Protein AF-A0A3B5QSJ1-F1 (afdb_monomer_lite)

pLDDT: mean 89.24, std 17.1, range [38.94, 98.81]

Foldseek 3Di:
DDDDPPPPDDPDDDWFWKDWPAAFEADEEEAFAKDKGKTFIDTDPPKDKWKDWPNHTDDCDDPQWHWDDDPRMIMIMGHGDDPVRFGKMKIWIGDPVGIDIDIYTYHYWYWKDWPFFWEADEEEFFAKDKTKTFMDIDPPKDKWKDFPRHTDDDDPQWHWDDDHRMTMIMGHGDDQVSWGKMKMKIGDPNGIDMHIYTYHYDYDPDPPPDDDDDDDDDDDDDDDDDD

Radius of gyration: 38.44 Å; chains: 1; bounding box: 131×47×136 Å

InterPro domains:
  IPR003598 Immunoglobulin subtype 2 [SM00408] (30-98)
  IPR003598 Immunoglobulin subtype 2 [SM00408] (124-191)
  IPR003599 Immunoglobulin domain subtype [SM00409] (24-109)
  IPR003599 Immunoglobulin domain subtype [SM00409] (118-202)
  IPR007110 Immunoglobulin-like domain [PS50835] (17-107)
  IPR007110 Immunoglobulin-like domain [PS50835] (112-200)
  IPR013098 Immunoglobulin I-set [PF07679] (18-106)
  IPR013098 Immunoglobulin I-set [PF07679] (112-201)
  IPR013783 Immunoglobulin-like fold [G3DSA:2.60.40.10] (3-108)
  IPR013783 Immunoglobulin-like fold [G3DSA:2.60.40.10] (109-215)
  IPR036179 Immunoglobulin-like domain superfamily [SSF48726] (17-115)
  IPR036179 Immunoglobulin-like domain superfamily [SSF48726] (112-204)

Structure (mmCIF, N/CA/C/O backbone):
data_AF-A0A3B5QSJ1-F1
#
_entry.id   AF-A0A3B5QSJ1-F1
#
loop_
_atom_site.group_PDB
_atom_site.id
_atom_site.type_symbol
_atom_site.label_atom_id
_atom_site.label_alt_id
_atom_site.label_comp_id
_atom_site.label_asym_id
_atom_site.label_entity_id
_atom_site.label_seq_id
_atom_site.pdbx_PDB_ins_code
_atom_site.Cartn_x
_atom_site.Cartn_y
_atom_site.Cartn_z
_atom_site.occupancy
_atom_site.B_iso_or_equiv
_atom_site.auth_seq_id
_atom_site.auth_comp_id
_atom_site.auth_asym_id
_atom_site.auth_atom_id
_atom_site.pdbx_PDB_model_num
ATOM 1 N N . ASN A 1 1 ? 61.634 4.561 -57.177 1.00 41.91 1 ASN A N 1
ATOM 2 C CA . ASN A 1 1 ? 61.120 5.082 -55.888 1.00 41.91 1 ASN A CA 1
ATOM 3 C C . ASN A 1 1 ? 59.594 5.109 -55.857 1.00 41.91 1 ASN A C 1
ATOM 5 O O . ASN A 1 1 ? 59.001 6.170 -55.991 1.00 41.91 1 ASN A O 1
ATOM 9 N N . MET A 1 2 ? 58.944 3.954 -55.673 1.00 42.72 2 MET A N 1
ATOM 10 C CA . MET A 1 2 ? 57.502 3.882 -55.394 1.00 42.72 2 MET A CA 1
ATOM 11 C C . MET A 1 2 ? 57.295 3.725 -53.886 1.00 42.72 2 MET A C 1
ATOM 13 O O . MET A 1 2 ? 57.570 2.667 -53.328 1.00 42.72 2 MET A O 1
ATOM 17 N N . LYS A 1 3 ? 56.823 4.777 -53.209 1.00 46.66 3 LYS A N 1
ATOM 18 C CA . LYS A 1 3 ? 56.328 4.674 -51.829 1.00 46.66 3 LYS A CA 1
ATOM 19 C C . LYS A 1 3 ? 54.835 4.351 -51.881 1.00 46.66 3 LYS A C 1
ATOM 21 O O . LYS A 1 3 ? 54.012 5.240 -52.087 1.00 46.66 3 LYS A O 1
ATOM 26 N N . HIS A 1 4 ? 54.490 3.076 -51.707 1.00 48.53 4 HIS A N 1
ATOM 27 C CA . HIS A 1 4 ? 53.110 2.647 -51.498 1.00 48.53 4 HIS A CA 1
ATOM 28 C C . HIS A 1 4 ? 52.578 3.241 -50.186 1.00 48.53 4 HIS A C 1
ATOM 30 O O . HIS A 1 4 ? 53.113 2.992 -49.106 1.00 48.53 4 HIS A O 1
ATOM 36 N N . ARG A 1 5 ? 51.510 4.040 -50.280 1.00 51.75 5 ARG A N 1
ATOM 37 C CA . ARG A 1 5 ? 50.738 4.504 -49.123 1.00 51.75 5 ARG A CA 1
ATOM 38 C C . ARG A 1 5 ? 50.014 3.307 -48.507 1.00 51.75 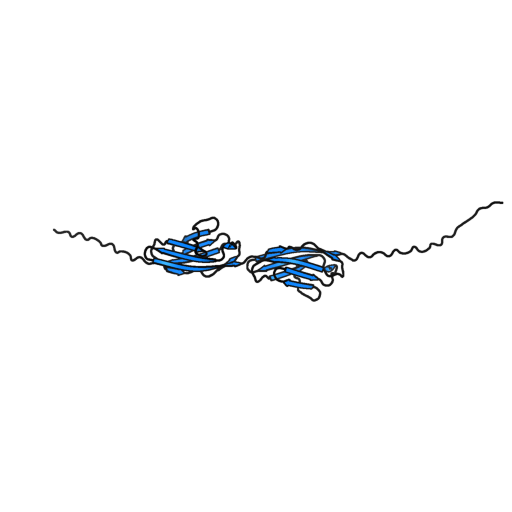5 ARG A C 1
ATOM 40 O O . ARG A 1 5 ? 49.045 2.809 -49.075 1.00 51.75 5 ARG A O 1
ATOM 47 N N . TYR A 1 6 ? 50.459 2.877 -47.331 1.00 42.06 6 TYR A N 1
ATOM 48 C CA . TYR A 1 6 ? 49.728 1.930 -46.492 1.00 42.06 6 TYR A CA 1
ATOM 49 C C . TYR A 1 6 ? 48.483 2.636 -45.937 1.00 42.06 6 TYR A C 1
ATOM 51 O O . TYR A 1 6 ? 48.545 3.403 -44.977 1.00 42.06 6 TYR A O 1
ATOM 59 N N . ARG A 1 7 ? 47.331 2.435 -46.581 1.00 56.66 7 ARG A N 1
ATOM 60 C CA . ARG A 1 7 ? 46.040 2.875 -46.044 1.00 56.66 7 ARG A CA 1
ATOM 61 C C . ARG A 1 7 ? 45.672 1.900 -44.926 1.00 56.66 7 ARG A C 1
ATOM 63 O O . ARG A 1 7 ? 45.202 0.800 -45.199 1.00 56.66 7 ARG A O 1
ATOM 70 N N . SER A 1 8 ? 45.927 2.289 -43.677 1.00 56.62 8 SER A N 1
ATOM 71 C CA . SER A 1 8 ? 45.457 1.551 -42.501 1.00 56.62 8 SER A CA 1
ATOM 72 C C . SER A 1 8 ? 43.935 1.404 -42.587 1.00 56.62 8 SER A C 1
ATOM 74 O O . SER A 1 8 ? 43.196 2.389 -42.504 1.00 56.62 8 SER A O 1
ATOM 76 N N . LYS A 1 9 ? 43.453 0.179 -42.823 1.00 57.06 9 LYS A N 1
ATOM 77 C CA . LYS A 1 9 ? 42.043 -0.163 -42.639 1.00 57.06 9 LYS A CA 1
ATOM 78 C C . LYS A 1 9 ? 41.792 -0.102 -41.132 1.00 57.06 9 LYS A C 1
ATOM 80 O O . LYS A 1 9 ? 42.222 -0.996 -40.411 1.00 57.06 9 LYS A O 1
ATOM 85 N N . LYS A 1 10 ? 41.127 0.955 -40.650 1.00 58.94 10 LYS A N 1
ATOM 86 C CA . LYS A 1 10 ? 40.562 0.973 -39.291 1.00 58.94 10 LYS A CA 1
ATOM 87 C C . LYS A 1 10 ? 39.726 -0.299 -39.128 1.00 58.94 10 LYS A C 1
ATOM 89 O O . LYS A 1 10 ? 38.760 -0.481 -39.867 1.00 58.94 10 LYS A O 1
ATOM 94 N N . ALA A 1 11 ? 40.111 -1.174 -38.203 1.00 58.16 11 ALA A N 1
ATOM 95 C CA . ALA A 1 11 ? 39.289 -2.310 -37.817 1.00 58.16 11 ALA A CA 1
ATOM 96 C C . ALA A 1 11 ? 37.944 -1.764 -37.311 1.00 58.16 11 ALA A C 1
ATOM 98 O O . ALA A 1 11 ? 37.909 -1.004 -36.343 1.00 58.16 11 ALA A O 1
ATOM 99 N N . SER A 1 12 ? 36.846 -2.082 -38.001 1.00 65.12 12 SER A N 1
ATOM 100 C CA . SER A 1 12 ? 35.506 -1.786 -37.497 1.00 65.12 12 SER A CA 1
ATOM 101 C C . SER A 1 12 ? 35.283 -2.679 -36.285 1.00 65.12 12 SER A C 1
ATOM 103 O O . SER A 1 12 ? 35.151 -3.891 -36.441 1.00 65.12 12 SER A O 1
ATOM 105 N N . SER A 1 13 ? 35.268 -2.110 -35.081 1.00 78.75 13 SER A N 1
ATOM 106 C CA . SER A 1 13 ? 34.837 -2.837 -33.891 1.00 78.75 13 SER A CA 1
ATOM 107 C C . SER A 1 13 ? 33.402 -3.326 -34.105 1.00 78.75 13 SER A C 1
ATOM 109 O O . SER A 1 13 ? 32.505 -2.546 -34.432 1.00 78.75 13 SER A O 1
ATOM 111 N N . GLN A 1 14 ? 33.194 -4.638 -33.991 1.00 88.69 14 GLN A N 1
ATOM 112 C CA . GLN A 1 14 ? 31.878 -5.249 -34.149 1.00 88.69 14 GLN A CA 1
ATOM 113 C C . GLN A 1 14 ? 30.947 -4.715 -33.056 1.00 88.69 14 GLN A C 1
ATOM 115 O O . GLN A 1 14 ? 31.252 -4.820 -31.867 1.00 88.69 14 GLN A O 1
ATOM 120 N N . LYS A 1 15 ? 29.825 -4.111 -33.458 1.00 94.25 15 LYS A N 1
ATOM 121 C CA . LYS A 1 15 ? 28.812 -3.632 -32.516 1.00 94.25 15 LYS A CA 1
ATOM 122 C C . LYS A 1 15 ? 27.904 -4.789 -32.090 1.00 94.25 15 LYS A C 1
ATOM 124 O O . LYS A 1 15 ? 27.543 -5.624 -32.914 1.00 94.25 15 LYS A O 1
ATOM 129 N N . LEU A 1 16 ? 27.521 -4.811 -30.818 1.00 96.62 16 LEU A N 1
ATOM 130 C CA . LEU A 1 16 ? 26.681 -5.835 -30.197 1.00 96.62 16 LEU A CA 1
ATOM 131 C C . LEU A 1 16 ? 25.286 -5.277 -29.883 1.00 96.62 16 LEU A C 1
ATOM 133 O O . LEU A 1 16 ? 25.202 -4.126 -29.436 1.00 96.62 16 LEU A O 1
ATOM 137 N N . PRO A 1 17 ? 24.207 -6.060 -30.069 1.00 97.81 17 PRO A N 1
ATOM 138 C CA . PRO A 1 17 ? 22.861 -5.653 -29.679 1.00 97.81 17 PRO A CA 1
ATOM 139 C C . PRO A 1 17 ? 22.723 -5.574 -28.146 1.00 97.81 17 PRO A C 1
ATOM 141 O O . PRO A 1 17 ? 23.564 -6.119 -27.423 1.00 97.81 17 PRO A O 1
ATOM 144 N N . PRO A 1 18 ? 21.678 -4.908 -27.629 1.00 98.25 18 PRO A N 1
ATOM 145 C CA . PRO A 1 18 ? 21.409 -4.857 -26.198 1.00 98.25 18 PRO A CA 1
ATOM 146 C C . PRO A 1 18 ? 21.032 -6.236 -25.642 1.00 98.25 18 PRO A C 1
ATOM 148 O O . PRO A 1 18 ? 20.264 -6.967 -26.263 1.00 98.25 18 PRO A O 1
ATOM 151 N N . VAL A 1 19 ? 21.525 -6.572 -24.450 1.00 98.31 19 VAL A N 1
ATOM 152 C CA . VAL A 1 19 ? 21.196 -7.810 -23.727 1.00 98.31 19 VAL A CA 1
ATOM 153 C C . VAL A 1 19 ? 21.031 -7.508 -22.242 1.00 98.31 19 VAL A C 1
ATOM 155 O O . VAL A 1 19 ? 21.892 -6.882 -21.627 1.00 98.31 19 VAL A O 1
ATOM 158 N N . PHE A 1 20 ? 19.944 -7.994 -21.644 1.00 98.06 20 PHE A N 1
ATOM 159 C CA . PHE A 1 20 ? 19.720 -7.891 -20.203 1.00 98.06 20 PHE A CA 1
ATOM 160 C C . PHE A 1 20 ? 20.554 -8.938 -19.462 1.00 98.06 20 PHE A C 1
ATOM 162 O O . PHE A 1 20 ? 20.249 -10.127 -19.518 1.00 98.06 20 PHE A O 1
ATOM 169 N N . GLN A 1 21 ? 21.591 -8.488 -18.759 1.00 98.00 21 GLN A N 1
ATOM 170 C CA . GLN A 1 21 ? 22.382 -9.320 -17.846 1.00 98.00 21 GLN A CA 1
ATOM 171 C C . GLN A 1 21 ? 21.619 -9.595 -16.549 1.00 98.00 21 GLN A C 1
ATOM 173 O O . GLN A 1 21 ? 21.711 -10.680 -15.983 1.00 98.00 21 GLN A O 1
ATOM 178 N N . THR A 1 22 ? 20.839 -8.615 -16.092 1.00 97.94 22 THR A N 1
ATOM 179 C CA . THR A 1 22 ? 19.958 -8.749 -14.929 1.00 97.94 22 THR A CA 1
ATOM 180 C C . THR A 1 22 ? 18.626 -8.097 -15.250 1.00 97.94 22 THR A C 1
ATOM 182 O O . THR A 1 22 ? 18.588 -6.954 -15.715 1.00 97.94 22 THR A O 1
ATOM 185 N N . LYS A 1 23 ? 17.544 -8.837 -15.013 1.00 97.81 23 LYS A N 1
ATOM 186 C CA . LYS A 1 23 ? 16.162 -8.382 -15.177 1.00 97.81 23 LYS A CA 1
ATOM 187 C C . LYS A 1 23 ? 15.579 -8.062 -13.793 1.00 97.81 23 LYS A C 1
ATOM 189 O O . LYS A 1 23 ? 16.010 -8.687 -12.827 1.00 97.81 23 LYS A O 1
ATOM 194 N N . PRO A 1 24 ? 14.646 -7.106 -13.682 1.00 96.88 24 PRO A N 1
ATOM 195 C CA . PRO A 1 24 ? 13.951 -6.859 -12.429 1.00 96.88 24 PRO A CA 1
ATOM 196 C C . PRO A 1 24 ? 12.985 -8.008 -12.123 1.00 96.88 24 PRO A C 1
ATOM 198 O O . PRO A 1 24 ? 12.295 -8.485 -13.023 1.00 96.88 24 PRO A O 1
ATOM 201 N N . ASP A 1 25 ? 12.904 -8.406 -10.857 1.00 97.19 25 ASP A N 1
ATOM 202 C CA . ASP A 1 25 ? 11.851 -9.297 -10.367 1.00 97.19 25 ASP A CA 1
ATOM 203 C C . ASP A 1 25 ? 10.550 -8.524 -10.116 1.00 97.19 25 ASP A C 1
ATOM 205 O O . ASP A 1 25 ? 10.561 -7.299 -9.954 1.00 97.19 25 ASP A O 1
ATOM 209 N N . ASN A 1 26 ? 9.425 -9.240 -10.032 1.00 97.50 26 ASN A N 1
ATOM 210 C CA . ASN A 1 26 ? 8.160 -8.658 -9.584 1.00 97.50 26 ASN A CA 1
ATOM 211 C C . ASN A 1 26 ? 8.313 -8.095 -8.166 1.00 97.50 26 ASN A C 1
ATOM 213 O O . ASN A 1 26 ? 8.903 -8.729 -7.290 1.00 97.50 26 ASN A O 1
ATOM 217 N N . GLN A 1 27 ? 7.757 -6.910 -7.921 1.00 95.81 27 GLN A N 1
ATOM 218 C CA . GLN A 1 27 ? 7.901 -6.218 -6.641 1.00 95.81 27 GLN A CA 1
ATOM 219 C C . GLN A 1 27 ? 6.544 -5.930 -6.021 1.00 95.81 27 GLN A C 1
ATOM 221 O O . GLN A 1 27 ? 5.581 -5.595 -6.705 1.00 95.81 27 GLN A O 1
ATOM 226 N N . THR A 1 28 ? 6.485 -5.993 -4.695 1.00 95.00 28 THR A N 1
ATOM 227 C CA . THR A 1 28 ? 5.363 -5.467 -3.918 1.00 95.00 28 THR A CA 1
ATOM 228 C C . THR A 1 28 ? 5.889 -4.371 -3.006 1.00 95.00 28 THR A C 1
ATOM 230 O O . THR A 1 28 ? 6.721 -4.636 -2.142 1.00 95.00 28 THR A O 1
ATOM 233 N N . VAL A 1 29 ? 5.420 -3.139 -3.201 1.00 94.25 29 VAL A N 1
ATOM 234 C CA . VAL A 1 29 ? 5.900 -1.962 -2.459 1.00 94.25 29 VAL A CA 1
ATOM 235 C C . VAL A 1 29 ? 4.734 -1.279 -1.740 1.00 94.25 29 VAL A C 1
ATOM 237 O O . VAL A 1 29 ? 3.576 -1.372 -2.149 1.00 94.25 29 VAL A O 1
ATOM 240 N N . TYR A 1 30 ? 5.009 -0.622 -0.616 1.00 92.94 30 TYR A N 1
ATOM 241 C CA . TYR A 1 30 ? 3.975 0.049 0.170 1.00 92.94 30 TYR A CA 1
ATOM 242 C C . TYR A 1 30 ? 3.612 1.396 -0.455 1.00 92.94 30 TYR A C 1
ATOM 244 O O . TYR A 1 30 ? 4.492 2.157 -0.861 1.00 92.94 30 TYR A O 1
ATOM 252 N N . VAL A 1 31 ? 2.317 1.714 -0.506 1.00 93.25 31 VAL A N 1
ATOM 253 C CA . VAL A 1 31 ? 1.854 3.036 -0.954 1.00 93.25 31 VAL A CA 1
ATOM 254 C C . VAL A 1 31 ? 2.499 4.126 -0.092 1.00 93.25 31 VAL A C 1
ATOM 256 O O . VAL A 1 31 ? 2.617 3.988 1.125 1.00 93.25 31 VAL A O 1
ATOM 259 N N . GLY A 1 32 ? 2.947 5.203 -0.733 1.00 91.12 32 GLY A N 1
ATOM 260 C CA . GLY A 1 32 ? 3.672 6.302 -0.099 1.00 91.12 32 GLY A CA 1
ATOM 261 C C . GLY A 1 32 ? 5.178 6.067 0.065 1.00 91.12 32 GLY A C 1
ATOM 262 O O . GLY A 1 32 ? 5.882 6.974 0.502 1.00 91.12 32 GLY A O 1
ATOM 263 N N . LYS A 1 33 ? 5.700 4.879 -0.270 1.00 93.44 33 LYS A N 1
ATOM 264 C CA . LYS A 1 33 ? 7.146 4.604 -0.286 1.00 93.44 33 LYS A CA 1
ATOM 265 C C . LYS A 1 33 ? 7.720 4.749 -1.688 1.00 93.44 33 LYS A C 1
ATOM 267 O O . LYS A 1 33 ? 7.009 4.646 -2.680 1.00 93.44 33 LYS A O 1
ATOM 272 N N . ARG A 1 34 ? 9.032 4.943 -1.755 1.00 95.88 34 ARG A N 1
ATOM 273 C CA . ARG A 1 34 ? 9.784 4.900 -3.006 1.00 95.88 34 ARG A CA 1
ATOM 274 C C . ARG A 1 34 ? 9.864 3.468 -3.547 1.00 95.88 34 ARG A C 1
ATOM 276 O O . ARG A 1 34 ? 10.134 2.551 -2.773 1.00 95.88 34 ARG A O 1
ATOM 283 N N . ALA A 1 35 ? 9.721 3.303 -4.861 1.00 96.81 35 ALA A N 1
ATOM 284 C CA . ALA A 1 35 ? 9.985 2.050 -5.574 1.00 96.81 35 ALA A CA 1
ATOM 285 C C . ALA A 1 35 ? 11.127 2.230 -6.587 1.00 96.81 35 ALA A C 1
ATOM 287 O O . ALA A 1 35 ? 11.225 3.276 -7.229 1.00 96.81 35 ALA A O 1
ATOM 288 N N . LEU A 1 36 ? 11.983 1.212 -6.726 1.00 97.44 36 LEU A N 1
ATOM 289 C CA . LEU A 1 36 ? 13.121 1.203 -7.649 1.00 97.44 36 LEU A CA 1
ATOM 290 C C . LEU A 1 36 ? 13.064 -0.052 -8.524 1.00 97.44 36 LEU A C 1
ATOM 292 O O . LEU A 1 36 ? 13.214 -1.168 -8.026 1.00 97.44 36 LEU A O 1
ATOM 296 N N . ILE A 1 37 ? 12.900 0.137 -9.830 1.00 98.00 37 ILE A N 1
ATOM 297 C CA . ILE A 1 37 ? 12.910 -0.946 -10.815 1.00 98.00 37 ILE A CA 1
ATOM 298 C C . ILE A 1 37 ? 14.238 -0.880 -11.562 1.00 98.00 37 ILE A C 1
ATOM 300 O O . ILE A 1 37 ? 14.535 0.121 -12.212 1.00 98.00 37 ILE A O 1
ATOM 304 N N . GLN A 1 38 ? 15.057 -1.926 -11.440 1.00 97.88 38 GLN A N 1
ATOM 305 C CA . GLN A 1 38 ? 16.451 -1.910 -11.885 1.00 97.88 38 GLN A CA 1
ATOM 306 C C . GLN A 1 38 ? 16.763 -3.066 -12.825 1.00 97.88 38 GLN A C 1
ATOM 308 O O . GLN A 1 38 ? 16.323 -4.193 -12.619 1.00 97.88 38 GLN A O 1
ATOM 313 N N . CYS A 1 39 ? 17.572 -2.787 -13.839 1.00 97.88 39 CYS A N 1
ATOM 314 C CA . CYS A 1 39 ? 18.121 -3.797 -14.729 1.00 97.88 39 CYS A CA 1
ATOM 315 C C . CYS A 1 39 ? 19.566 -3.461 -15.099 1.00 97.88 39 CYS A C 1
ATOM 317 O O . CYS A 1 39 ? 20.010 -2.315 -14.981 1.00 97.88 39 CYS A O 1
ATOM 319 N N . VAL A 1 40 ? 20.302 -4.473 -15.550 1.00 98.25 40 VAL A N 1
ATOM 320 C CA . VAL A 1 40 ? 21.672 -4.316 -16.044 1.00 98.25 40 VAL A CA 1
ATOM 321 C C . VAL A 1 40 ? 21.700 -4.720 -17.509 1.00 98.25 40 VAL A C 1
ATOM 323 O O . VAL A 1 40 ? 21.308 -5.839 -17.847 1.00 98.25 40 VAL A O 1
ATOM 326 N N . ILE A 1 41 ? 22.146 -3.809 -18.374 1.00 98.25 41 ILE A N 1
ATOM 327 C CA . ILE A 1 41 ? 22.090 -3.971 -19.830 1.00 98.25 41 ILE A CA 1
ATOM 328 C C . ILE A 1 41 ? 23.504 -3.920 -20.409 1.00 98.25 41 ILE A C 1
ATOM 330 O O . ILE A 1 41 ? 24.205 -2.921 -20.292 1.00 98.25 41 ILE A O 1
ATOM 334 N N . ALA A 1 42 ? 23.920 -4.991 -21.077 1.00 97.81 42 ALA A N 1
ATOM 335 C CA . ALA A 1 42 ? 25.119 -5.009 -21.908 1.00 97.81 42 ALA A CA 1
ATOM 336 C C . ALA A 1 42 ? 24.778 -4.673 -23.365 1.00 97.81 42 ALA A C 1
ATOM 338 O O . ALA A 1 42 ? 23.638 -4.824 -23.792 1.00 97.81 42 ALA A O 1
ATOM 339 N N . GLY A 1 43 ? 25.768 -4.236 -24.140 1.00 95.81 43 GLY A N 1
ATOM 340 C CA . GLY A 1 43 ? 25.618 -3.927 -25.562 1.00 95.81 43 GLY A CA 1
ATOM 341 C C . GLY A 1 43 ? 26.537 -2.789 -25.990 1.00 95.81 43 GLY A C 1
ATOM 342 O O . GLY A 1 43 ? 27.160 -2.124 -25.160 1.00 95.81 43 GLY A O 1
ATOM 343 N N . SER A 1 44 ? 26.647 -2.557 -27.296 1.00 96.38 44 SER A N 1
ATOM 344 C CA . SER A 1 44 ? 27.423 -1.421 -27.796 1.00 96.38 44 SER A CA 1
ATOM 345 C C . SER A 1 44 ? 26.671 -0.105 -27.614 1.00 96.38 44 SER A C 1
ATOM 347 O O . SER A 1 44 ? 25.490 -0.004 -27.945 1.00 96.38 44 SER A O 1
ATOM 349 N N . ALA A 1 45 ? 27.384 0.915 -27.136 1.00 93.69 45 ALA A N 1
ATOM 350 C CA . ALA A 1 45 ? 26.878 2.278 -27.023 1.00 93.69 45 ALA A CA 1
ATOM 351 C C . ALA A 1 45 ? 26.702 2.958 -28.406 1.00 93.69 45 ALA A C 1
ATOM 353 O O . ALA A 1 45 ? 27.399 2.597 -29.364 1.00 93.69 45 ALA A O 1
ATOM 354 N N . PRO A 1 46 ? 25.833 3.983 -28.515 1.00 94.50 46 PRO A N 1
ATOM 355 C CA . PRO A 1 46 ? 24.897 4.447 -27.489 1.00 94.50 46 PRO A CA 1
ATOM 356 C C . PRO A 1 46 ? 23.699 3.496 -27.343 1.00 94.50 46 PRO A C 1
ATOM 358 O O . PRO A 1 46 ? 23.124 3.060 -28.339 1.00 94.50 46 PRO A O 1
ATOM 361 N N . LEU A 1 47 ? 23.326 3.193 -26.096 1.00 95.94 47 LEU A N 1
ATOM 362 C CA . LEU A 1 47 ? 22.102 2.461 -25.771 1.00 95.94 47 LEU A CA 1
ATOM 363 C C . LEU A 1 47 ? 20.981 3.468 -25.507 1.00 95.94 47 LEU A C 1
ATOM 365 O O . LEU A 1 47 ? 21.106 4.323 -24.631 1.00 95.94 47 LEU A O 1
ATOM 369 N N . ASN A 1 48 ? 19.882 3.355 -26.247 1.00 96.75 48 ASN A N 1
ATOM 370 C CA . ASN A 1 48 ? 18.644 4.054 -25.942 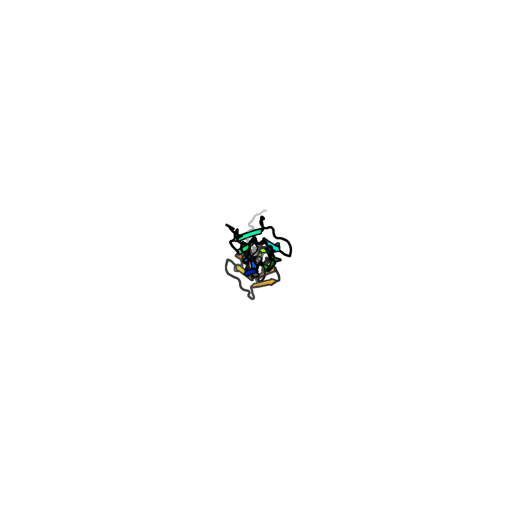1.00 96.75 48 ASN A CA 1
ATOM 371 C C . ASN A 1 48 ? 17.784 3.149 -25.056 1.00 96.75 48 ASN A C 1
ATOM 373 O O . ASN A 1 48 ? 17.370 2.076 -25.496 1.00 96.75 48 ASN A O 1
ATOM 377 N N . VAL A 1 49 ? 17.555 3.568 -23.811 1.00 97.88 49 VAL A N 1
ATOM 378 C CA . VAL A 1 49 ? 16.756 2.821 -22.835 1.00 97.88 49 VAL A CA 1
ATOM 379 C C . VAL A 1 49 ? 15.529 3.633 -22.466 1.00 97.88 49 VAL A C 1
ATOM 381 O O . VAL A 1 49 ? 15.645 4.770 -22.012 1.00 97.88 49 VAL A O 1
ATOM 384 N N . VAL A 1 50 ? 14.360 3.029 -22.645 1.00 98.12 50 VAL A N 1
ATOM 385 C CA . VAL A 1 50 ? 13.068 3.607 -22.285 1.00 98.12 50 VAL A CA 1
ATOM 386 C C . VAL A 1 50 ? 12.306 2.660 -21.374 1.00 98.12 50 VAL A C 1
ATOM 388 O O . VAL A 1 50 ? 12.465 1.440 -21.445 1.00 98.12 50 VAL A O 1
ATOM 391 N N . TRP A 1 51 ? 11.462 3.234 -20.527 1.00 98.50 51 TRP A N 1
ATOM 392 C CA . TRP A 1 51 ? 10.556 2.486 -19.671 1.00 98.50 51 TRP A CA 1
ATOM 393 C C . TRP A 1 51 ? 9.128 2.686 -20.152 1.00 98.50 51 TRP A C 1
ATOM 395 O O . TRP A 1 51 ? 8.740 3.799 -20.508 1.00 98.50 51 TRP A O 1
ATOM 405 N N . LEU A 1 52 ? 8.353 1.611 -20.163 1.00 98.50 52 LEU A N 1
ATOM 406 C CA . LEU A 1 52 ? 6.929 1.642 -20.446 1.00 98.50 52 LEU A CA 1
ATOM 407 C C . LEU A 1 52 ? 6.168 1.108 -19.239 1.00 98.50 52 LEU A C 1
ATOM 409 O O . LEU A 1 52 ? 6.624 0.163 -18.602 1.00 98.50 52 LEU A O 1
ATOM 413 N N . LYS A 1 53 ? 5.009 1.691 -18.954 1.00 97.94 53 LYS A N 1
ATOM 414 C CA . LYS A 1 53 ? 4.041 1.193 -17.984 1.00 97.94 53 LYS A CA 1
ATOM 415 C C . LYS A 1 53 ? 2.735 0.940 -18.719 1.00 97.94 53 LYS A C 1
ATOM 417 O O . LYS A 1 53 ? 2.215 1.858 -19.347 1.00 97.94 53 LYS A O 1
ATOM 422 N N . ASP A 1 54 ? 2.240 -0.293 -18.675 1.00 96.56 54 ASP A N 1
ATOM 423 C CA . ASP A 1 54 ? 1.014 -0.704 -19.373 1.00 96.56 54 ASP A CA 1
ATOM 424 C C . ASP A 1 54 ? 1.025 -0.251 -20.853 1.00 96.56 54 ASP A C 1
ATOM 426 O O . ASP A 1 54 ? 0.073 0.325 -21.374 1.00 96.56 54 ASP A O 1
ATOM 430 N N . HIS A 1 55 ? 2.169 -0.468 -21.518 1.00 95.19 55 HIS A N 1
ATOM 431 C CA . HIS A 1 55 ? 2.486 -0.069 -22.902 1.00 95.19 55 HIS A CA 1
ATOM 432 C C . HIS A 1 55 ? 2.616 1.439 -23.181 1.00 95.19 55 HIS A C 1
ATOM 434 O O . HIS A 1 55 ? 2.935 1.819 -24.308 1.00 95.19 55 HIS A O 1
ATOM 440 N N . GLN A 1 56 ? 2.448 2.306 -22.184 1.00 97.31 56 GLN A N 1
ATOM 441 C CA . GLN A 1 56 ? 2.638 3.750 -22.328 1.00 97.31 56 GLN A CA 1
ATOM 442 C C . GLN A 1 56 ? 4.036 4.177 -21.892 1.00 97.31 56 GLN A C 1
ATOM 444 O O . GLN A 1 56 ? 4.571 3.678 -20.904 1.00 97.31 56 GLN A O 1
ATOM 449 N N . LEU A 1 57 ? 4.640 5.113 -22.624 1.00 97.81 57 LEU A N 1
ATOM 450 C CA . LEU A 1 57 ? 5.979 5.610 -22.317 1.00 97.81 57 LEU A CA 1
ATOM 451 C C . LEU A 1 57 ? 5.988 6.348 -20.971 1.00 97.81 57 LEU A C 1
ATOM 453 O O . LEU A 1 57 ? 5.229 7.295 -20.768 1.00 97.81 57 LEU A O 1
ATOM 457 N N . VAL A 1 58 ? 6.891 5.948 -20.081 1.00 97.69 58 VAL A N 1
ATOM 458 C CA . VAL A 1 58 ? 7.146 6.651 -18.823 1.00 97.69 58 VAL A CA 1
ATOM 459 C C . VAL A 1 58 ? 8.103 7.819 -19.092 1.00 97.69 58 VAL A C 1
ATOM 461 O O . VAL A 1 58 ? 9.177 7.599 -19.662 1.00 97.69 58 VAL A O 1
ATOM 464 N N . PRO A 1 59 ? 7.772 9.057 -18.678 1.00 96.12 59 PRO A N 1
ATOM 465 C CA . PRO A 1 59 ? 8.684 10.189 -18.797 1.00 96.12 59 PRO A CA 1
ATOM 466 C C . PRO A 1 59 ? 9.986 9.952 -18.024 1.00 96.12 59 PRO A C 1
ATOM 468 O O . PRO A 1 59 ? 9.965 9.587 -16.850 1.00 96.12 59 PRO A O 1
ATOM 471 N N . SER A 1 60 ? 11.130 10.218 -18.659 1.00 92.31 60 SER A N 1
ATOM 472 C CA . SER A 1 60 ? 12.452 10.028 -18.044 1.00 92.31 60 SER A CA 1
ATOM 473 C C . SER A 1 60 ? 12.701 10.912 -16.816 1.00 92.31 60 SER A C 1
ATOM 475 O O . SER A 1 60 ? 13.527 10.556 -15.972 1.00 92.31 60 SER A O 1
ATOM 477 N N . MET A 1 61 ? 12.009 12.050 -16.719 1.00 95.44 61 MET A N 1
ATOM 478 C CA . MET A 1 61 ? 12.062 12.982 -15.594 1.00 95.44 61 MET A CA 1
ATOM 479 C C . MET A 1 61 ? 10.707 13.674 -15.434 1.00 95.44 61 MET A C 1
ATOM 481 O O . MET A 1 61 ? 10.186 14.258 -16.382 1.00 95.44 61 MET A O 1
ATOM 485 N N . SER A 1 62 ? 10.142 13.616 -14.234 1.00 95.94 62 SER A N 1
ATOM 486 C CA . SER A 1 62 ? 8.904 14.297 -13.850 1.00 95.94 62 SER A CA 1
ATOM 487 C C . SER A 1 62 ? 8.855 14.480 -12.328 1.00 95.94 62 SER A C 1
ATOM 489 O O . SER A 1 62 ? 9.790 14.112 -11.608 1.00 95.94 62 SER A O 1
ATOM 491 N N . GLU A 1 63 ? 7.759 15.037 -11.811 1.00 95.25 63 GLU A N 1
ATOM 492 C CA . GLU A 1 63 ? 7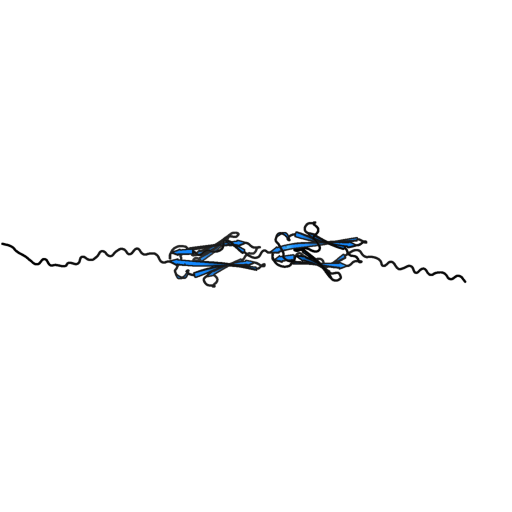.519 15.077 -10.366 1.00 95.25 63 GLU A CA 1
ATOM 493 C C . GLU A 1 63 ? 7.457 13.661 -9.770 1.00 95.25 63 GLU A C 1
ATOM 495 O O . GLU A 1 63 ? 8.036 13.429 -8.712 1.00 95.25 63 GLU A O 1
ATOM 500 N N . HIS A 1 64 ? 6.863 12.704 -10.492 1.00 96.81 64 HIS A N 1
ATOM 501 C CA . HIS A 1 64 ? 6.545 11.360 -9.997 1.00 96.81 64 HIS A CA 1
ATOM 502 C C . HIS A 1 64 ? 7.581 10.280 -10.358 1.00 96.81 64 HIS A C 1
ATOM 504 O O . HIS A 1 64 ? 7.960 9.466 -9.513 1.00 96.81 64 HIS A O 1
ATOM 510 N N . TYR A 1 65 ? 8.084 10.310 -11.595 1.00 97.81 65 TYR A N 1
ATOM 511 C CA . TYR A 1 65 ? 9.080 9.373 -12.128 1.00 97.81 65 TYR A CA 1
ATOM 512 C C . TYR A 1 65 ? 10.434 10.034 -12.368 1.00 97.81 65 TYR A C 1
ATOM 514 O O . TYR A 1 65 ? 10.508 11.180 -12.820 1.00 97.81 65 TYR A O 1
ATOM 522 N N . GLN A 1 66 ? 11.502 9.274 -12.150 1.00 97.81 66 GLN A N 1
ATOM 523 C CA . GLN A 1 66 ? 12.860 9.658 -12.509 1.00 97.81 66 GLN A CA 1
ATOM 524 C C . GLN A 1 66 ? 13.641 8.440 -12.998 1.00 97.81 66 GLN A C 1
ATOM 526 O O . GLN A 1 66 ? 13.594 7.373 -12.397 1.00 97.81 66 GLN A O 1
ATOM 531 N N . THR A 1 67 ? 14.375 8.591 -14.095 1.00 97.56 67 THR A N 1
ATOM 532 C CA . THR A 1 67 ? 15.247 7.535 -14.622 1.00 97.56 67 THR A CA 1
ATOM 533 C C . THR A 1 67 ? 16.708 7.912 -14.447 1.00 97.56 67 THR A C 1
ATOM 535 O O . THR A 1 67 ? 17.081 9.078 -14.568 1.00 97.56 67 THR A O 1
ATOM 538 N N . PHE A 1 68 ? 17.545 6.920 -14.159 1.00 95.31 68 PHE A N 1
ATOM 539 C CA . PHE A 1 68 ? 18.987 7.101 -14.045 1.00 95.31 68 PHE A CA 1
ATOM 540 C C . PHE A 1 68 ? 19.747 5.933 -14.657 1.00 95.31 68 PHE A C 1
ATOM 542 O O . PHE A 1 68 ? 19.285 4.789 -14.677 1.00 95.31 68 PHE A O 1
ATOM 549 N N . CYS A 1 69 ? 20.935 6.249 -15.163 1.00 94.94 69 CYS A N 1
ATOM 550 C CA . CYS A 1 69 ? 21.881 5.286 -15.692 1.00 94.94 69 CYS A CA 1
ATOM 551 C C . CYS A 1 69 ? 23.225 5.498 -15.002 1.00 94.94 69 CYS A C 1
ATOM 553 O O . CYS A 1 69 ? 23.818 6.571 -15.098 1.00 94.94 69 CYS A O 1
ATOM 555 N N . GLU A 1 70 ? 23.699 4.465 -14.316 1.00 95.00 70 GLU A N 1
ATOM 556 C CA . GLU A 1 70 ? 25.035 4.427 -13.737 1.00 95.00 70 GLU A CA 1
ATOM 557 C C . GLU A 1 70 ? 25.795 3.263 -14.379 1.00 95.00 70 GLU A C 1
ATOM 559 O O . GLU A 1 70 ? 25.502 2.094 -14.119 1.00 95.00 70 GLU A O 1
ATOM 564 N N . LYS A 1 71 ? 26.767 3.582 -15.244 1.00 91.94 71 LYS A N 1
ATOM 565 C CA . LYS A 1 71 ? 27.477 2.614 -16.101 1.00 91.94 71 LYS A CA 1
ATOM 566 C C . LYS A 1 71 ? 26.508 1.850 -17.015 1.00 91.94 71 LYS A C 1
ATOM 568 O O . LYS A 1 71 ? 26.104 2.380 -18.040 1.00 91.94 71 LYS A O 1
ATOM 573 N N . ASN A 1 72 ? 26.163 0.617 -16.657 1.00 94.38 72 ASN A N 1
ATOM 574 C CA . ASN A 1 72 ? 25.248 -0.266 -17.381 1.00 94.38 72 ASN A CA 1
ATOM 575 C C . ASN A 1 72 ? 23.995 -0.627 -16.562 1.00 94.38 72 ASN A C 1
ATOM 577 O O . ASN A 1 72 ? 23.177 -1.435 -17.003 1.00 94.38 72 ASN A O 1
ATOM 581 N N . LYS A 1 73 ? 23.853 -0.057 -15.360 1.00 97.56 73 LYS A N 1
ATOM 582 C CA . LYS A 1 73 ? 22.700 -0.240 -14.479 1.00 97.56 73 LYS A CA 1
ATOM 583 C C . LYS A 1 73 ? 21.691 0.868 -14.757 1.00 97.56 73 LYS A C 1
ATOM 585 O O . LYS A 1 73 ? 21.946 2.039 -14.468 1.00 97.56 73 LYS A O 1
ATOM 590 N N . HIS A 1 74 ? 20.539 0.485 -15.288 1.00 97.81 74 HIS A N 1
ATOM 591 C CA . HIS A 1 74 ? 19.437 1.384 -15.607 1.00 97.81 74 HIS A CA 1
ATOM 592 C C . HIS A 1 74 ? 18.337 1.230 -14.568 1.00 97.81 74 HIS A C 1
ATOM 594 O O . HIS A 1 74 ? 17.933 0.114 -14.242 1.00 97.81 74 HIS A O 1
ATOM 600 N N . THR A 1 75 ? 17.853 2.351 -14.045 1.00 98.25 75 THR A N 1
ATOM 601 C CA . THR A 1 75 ? 16.812 2.357 -13.018 1.00 98.25 75 THR A CA 1
ATOM 602 C C . THR A 1 75 ? 15.691 3.311 -13.380 1.00 98.25 75 THR A C 1
ATOM 604 O O . THR A 1 75 ? 15.945 4.425 -13.841 1.00 98.25 75 THR A O 1
ATOM 607 N N . LEU A 1 76 ? 14.467 2.870 -13.121 1.00 98.38 76 LEU A N 1
ATOM 608 C CA . LEU A 1 76 ? 13.293 3.713 -12.973 1.00 98.38 76 LEU A CA 1
ATOM 609 C C . LEU A 1 76 ? 12.969 3.845 -11.480 1.00 98.38 76 LEU A C 1
ATOM 611 O O . LEU A 1 76 ? 12.746 2.850 -10.792 1.00 98.38 76 LEU A O 1
ATOM 615 N N . GLU A 1 77 ? 12.940 5.075 -10.986 1.00 98.25 77 GLU A N 1
ATOM 616 C CA . GLU A 1 77 ? 12.480 5.435 -9.650 1.00 98.25 77 GLU A CA 1
ATOM 617 C C . GLU A 1 77 ? 11.073 6.017 -9.721 1.00 98.25 77 GLU A C 1
ATOM 619 O O . GLU A 1 77 ? 10.794 6.946 -10.483 1.00 98.25 77 GLU A O 1
ATOM 624 N N . ILE A 1 78 ? 10.200 5.468 -8.881 1.00 98.25 78 ILE A N 1
ATOM 625 C CA . ILE A 1 78 ? 8.898 6.035 -8.545 1.00 98.25 78 ILE A CA 1
ATOM 626 C C . ILE A 1 78 ? 9.070 6.672 -7.172 1.00 98.25 78 ILE A C 1
ATOM 628 O O . ILE A 1 78 ? 9.275 5.957 -6.185 1.00 98.25 78 ILE A O 1
ATOM 632 N N . LYS A 1 79 ? 9.041 8.006 -7.101 1.00 97.12 79 LYS A N 1
ATOM 633 C CA . LYS A 1 79 ? 9.438 8.732 -5.880 1.00 97.12 79 LYS A CA 1
ATOM 634 C C . LYS A 1 79 ? 8.514 8.419 -4.704 1.00 97.12 79 LYS A C 1
ATOM 636 O O . LYS A 1 79 ? 8.993 8.146 -3.604 1.00 97.12 79 LYS A O 1
ATOM 641 N N . THR A 1 80 ? 7.209 8.379 -4.970 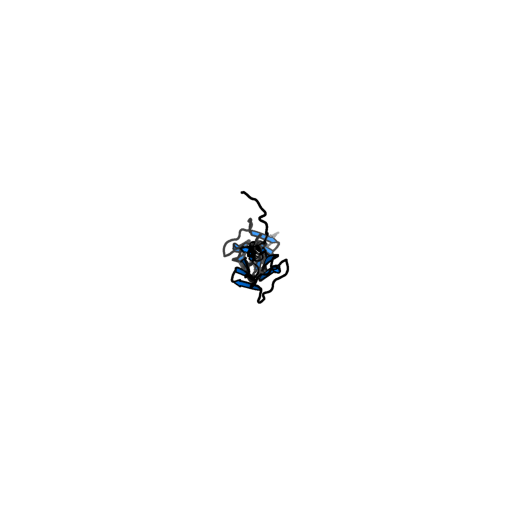1.00 95.94 80 THR A N 1
ATOM 642 C CA . THR A 1 80 ? 6.169 8.085 -3.981 1.00 95.94 80 THR A CA 1
ATOM 643 C C . THR A 1 80 ? 5.107 7.198 -4.617 1.00 95.94 80 THR A C 1
ATOM 645 O O . THR A 1 80 ? 4.277 7.687 -5.370 1.00 95.94 80 THR A O 1
ATOM 648 N N . LEU A 1 81 ? 5.110 5.900 -4.312 1.00 95.75 81 LEU A N 1
ATOM 649 C CA . LEU A 1 81 ? 4.195 4.930 -4.911 1.00 95.75 81 LEU A CA 1
ATOM 650 C C . LEU A 1 81 ? 2.730 5.280 -4.627 1.00 95.75 81 LEU A C 1
ATOM 652 O O . LEU A 1 81 ? 2.318 5.393 -3.471 1.00 95.75 81 LEU A O 1
ATOM 656 N N . GLN A 1 82 ? 1.928 5.367 -5.678 1.00 93.88 82 GLN A N 1
ATOM 657 C CA . GLN A 1 82 ? 0.497 5.621 -5.628 1.00 93.88 82 GLN A CA 1
ATOM 658 C C . GLN A 1 82 ? -0.311 4.393 -6.042 1.00 93.88 82 GLN A C 1
ATOM 660 O O . GLN A 1 82 ? 0.183 3.413 -6.598 1.00 93.88 82 GLN A O 1
ATOM 665 N N . ALA A 1 83 ? -1.621 4.461 -5.806 1.00 89.19 83 ALA A N 1
ATOM 666 C CA . ALA A 1 83 ? -2.544 3.414 -6.215 1.00 89.19 83 ALA A CA 1
ATOM 667 C C . ALA A 1 83 ? -2.503 3.133 -7.728 1.00 89.19 83 ALA A C 1
ATOM 669 O O . ALA A 1 83 ? -2.667 1.975 -8.120 1.00 89.19 83 ALA A O 1
ATOM 670 N N . ALA A 1 84 ? -2.304 4.175 -8.535 1.00 93.50 84 ALA A N 1
ATOM 671 C CA . ALA A 1 84 ? -2.266 4.089 -9.985 1.00 93.50 84 ALA A CA 1
ATOM 672 C C . ALA A 1 84 ? -0.974 3.455 -10.514 1.00 93.50 84 ALA A C 1
ATOM 674 O O . ALA A 1 84 ? -0.986 2.993 -11.642 1.00 93.50 84 ALA A O 1
ATOM 675 N N . ASP A 1 85 ? 0.109 3.385 -9.732 1.00 95.88 85 ASP A N 1
ATOM 676 C CA . ASP A 1 85 ? 1.408 2.861 -10.187 1.00 95.88 85 ASP A CA 1
ATOM 677 C C . ASP A 1 85 ? 1.468 1.345 -10.313 1.00 95.88 85 ASP A C 1
ATOM 679 O O . ASP A 1 85 ? 2.420 0.814 -10.868 1.00 95.88 85 ASP A O 1
ATOM 683 N N . ARG A 1 86 ? 0.453 0.627 -9.827 1.00 95.81 86 ARG A N 1
ATOM 684 C CA . ARG A 1 86 ? 0.339 -0.802 -10.118 1.00 95.81 86 ARG A CA 1
ATOM 685 C C . ARG A 1 86 ? 0.283 -0.996 -11.635 1.00 95.81 86 ARG A C 1
ATOM 687 O O . ARG A 1 86 ? -0.521 -0.339 -12.290 1.00 95.81 86 ARG A O 1
ATOM 694 N N . GLY A 1 87 ? 1.057 -1.943 -12.153 1.00 96.81 87 GLY A N 1
ATOM 695 C CA . GLY A 1 87 ? 1.015 -2.289 -13.570 1.00 96.81 87 GLY A CA 1
ATOM 696 C C . GLY A 1 87 ? 2.200 -3.125 -14.026 1.00 96.81 87 GLY A C 1
ATOM 697 O O . GLY A 1 87 ? 3.070 -3.494 -13.228 1.00 96.81 87 GLY A O 1
ATOM 698 N N . LEU A 1 88 ? 2.211 -3.406 -15.326 1.00 98.25 88 LEU A N 1
ATOM 699 C CA . LEU A 1 88 ? 3.321 -4.053 -16.012 1.00 98.25 88 LEU A CA 1
ATOM 700 C C . LEU A 1 88 ? 4.326 -2.985 -16.441 1.00 98.25 88 LEU A C 1
ATOM 702 O O . LEU A 1 88 ? 4.004 -2.111 -17.249 1.00 98.25 88 LEU A O 1
ATOM 706 N N . TYR A 1 89 ? 5.554 -3.083 -15.941 1.00 98.50 89 TYR A N 1
ATOM 707 C CA . TYR A 1 89 ? 6.656 -2.232 -16.365 1.00 98.50 89 TYR A CA 1
ATOM 708 C C . TYR A 1 89 ? 7.560 -2.987 -17.330 1.00 98.50 89 TYR A C 1
ATOM 710 O O . TYR A 1 89 ? 8.008 -4.093 -17.034 1.00 98.50 89 TYR A O 1
ATOM 718 N N . VAL A 1 90 ? 7.859 -2.370 -18.470 1.00 98.62 90 VAL A N 1
ATOM 719 C CA . VAL A 1 90 ? 8.756 -2.904 -19.499 1.00 98.62 90 VAL A CA 1
ATOM 720 C C . VAL A 1 90 ? 9.961 -1.986 -19.629 1.00 98.62 90 VAL A C 1
ATOM 722 O O . VAL A 1 90 ? 9.815 -0.793 -19.892 1.00 98.62 90 VAL A O 1
ATOM 725 N N . CYS A 1 91 ? 11.160 -2.539 -19.470 1.00 98.50 91 CYS A N 1
ATOM 726 C CA . CYS A 1 91 ? 12.391 -1.873 -19.869 1.00 98.50 91 CYS A CA 1
ATOM 727 C C . CYS A 1 91 ? 12.720 -2.282 -21.301 1.00 98.50 91 CYS A C 1
ATOM 729 O O . CYS A 1 91 ? 12.845 -3.474 -21.588 1.00 98.50 91 CYS A O 1
ATOM 731 N N . ARG A 1 92 ? 12.888 -1.302 -22.188 1.00 98.62 92 ARG A N 1
ATOM 732 C CA . ARG A 1 92 ? 13.243 -1.520 -23.588 1.00 98.62 92 ARG A CA 1
ATOM 733 C C . ARG A 1 92 ? 14.556 -0.838 -23.908 1.00 98.62 92 ARG A C 1
ATOM 735 O O . ARG A 1 92 ? 14.671 0.377 -23.767 1.00 98.62 92 ARG A O 1
ATOM 742 N N . ALA A 1 93 ? 15.518 -1.621 -24.375 1.00 98.44 93 ALA A N 1
ATOM 743 C CA . ALA A 1 93 ? 16.837 -1.155 -24.766 1.00 98.44 93 ALA A CA 1
ATOM 744 C C . ALA A 1 93 ? 17.047 -1.364 -26.266 1.00 98.44 93 ALA A C 1
ATOM 746 O O . ALA A 1 93 ? 16.764 -2.441 -26.787 1.00 98.44 93 ALA A O 1
ATOM 747 N N . SER A 1 94 ? 17.569 -0.356 -26.961 1.00 98.25 94 SER A N 1
ATOM 748 C CA . SER A 1 94 ? 17.858 -0.421 -28.396 1.00 98.25 94 SER A CA 1
ATOM 749 C C . SER A 1 94 ? 19.180 0.257 -28.752 1.00 98.25 94 SER A C 1
ATOM 751 O O . SER A 1 94 ? 19.620 1.199 -28.091 1.00 98.25 94 SER A O 1
ATOM 753 N N . ASN A 1 95 ? 19.824 -0.231 -29.808 1.00 97.50 95 ASN A N 1
ATOM 754 C CA . ASN A 1 95 ? 20.903 0.457 -30.510 1.00 97.50 95 ASN A CA 1
ATOM 755 C C . ASN A 1 95 ? 20.798 0.185 -32.019 1.00 97.50 95 ASN A C 1
ATOM 757 O O . ASN A 1 95 ? 19.826 -0.396 -32.493 1.00 97.50 95 ASN A O 1
ATOM 761 N N . ASN A 1 96 ? 21.807 0.584 -32.794 1.00 97.25 96 ASN A N 1
ATOM 762 C CA . ASN A 1 96 ? 21.799 0.409 -34.249 1.00 97.25 96 ASN A CA 1
ATOM 763 C C . ASN A 1 96 ? 21.969 -1.051 -34.725 1.00 97.25 96 ASN A C 1
ATOM 765 O O . ASN A 1 96 ? 22.033 -1.272 -35.931 1.00 97.25 96 ASN A O 1
ATOM 769 N N . VAL A 1 97 ? 22.117 -2.014 -33.811 1.00 97.81 97 VAL A N 1
ATOM 770 C CA . VAL A 1 97 ? 22.262 -3.447 -34.115 1.00 97.81 97 VAL A CA 1
ATOM 771 C C . VAL A 1 97 ? 20.993 -4.218 -33.770 1.00 97.81 97 VAL A C 1
ATOM 773 O O . VAL A 1 97 ? 20.657 -5.173 -34.461 1.00 97.81 97 VAL A O 1
ATOM 776 N N . GLY A 1 98 ? 20.277 -3.824 -32.718 1.00 97.50 98 GLY A N 1
ATOM 777 C CA . GLY A 1 98 ? 19.057 -4.515 -32.327 1.00 97.50 98 GLY A CA 1
ATOM 778 C C . GLY A 1 98 ? 18.362 -3.908 -31.119 1.00 97.50 98 GLY A C 1
ATOM 779 O O . GLY A 1 98 ? 18.715 -2.830 -30.635 1.00 97.50 98 GLY A O 1
ATOM 780 N N . MET A 1 99 ? 17.368 -4.642 -30.630 1.00 98.25 99 MET A N 1
ATOM 781 C CA . MET A 1 99 ? 16.506 -4.259 -29.520 1.00 98.25 99 MET A CA 1
ATOM 782 C C . MET A 1 99 ? 16.263 -5.461 -28.609 1.00 98.25 99 MET A C 1
ATOM 784 O O . MET A 1 99 ? 16.167 -6.591 -29.083 1.00 98.25 99 MET A O 1
ATOM 788 N N . ALA A 1 100 ? 16.144 -5.204 -27.312 1.00 98.38 100 ALA A N 1
ATOM 789 C CA . ALA A 1 100 ? 15.745 -6.187 -26.319 1.00 98.38 100 ALA A CA 1
ATOM 790 C C . ALA A 1 100 ? 14.760 -5.563 -25.327 1.00 98.38 100 ALA A C 1
ATOM 792 O O . ALA A 1 100 ? 14.801 -4.356 -25.068 1.00 98.38 100 ALA A O 1
ATOM 793 N N . GLU A 1 101 ? 13.927 -6.405 -24.719 1.00 98.31 101 GLU A N 1
ATOM 794 C CA . GLU A 1 101 ? 12.975 -6.011 -23.680 1.00 98.31 101 GLU A CA 1
ATOM 795 C C . GLU A 1 101 ? 13.009 -6.984 -22.492 1.00 98.31 101 GLU A C 1
ATOM 797 O O . GLU A 1 101 ? 13.284 -8.179 -22.640 1.00 98.31 101 GLU A O 1
ATOM 802 N N . CYS A 1 102 ? 12.710 -6.474 -21.300 1.00 97.75 102 CYS A N 1
ATOM 803 C CA . CYS A 1 102 ? 12.336 -7.278 -20.141 1.00 97.75 102 CYS A CA 1
ATOM 804 C C . CYS A 1 102 ? 11.188 -6.607 -19.389 1.00 97.75 102 CYS A C 1
ATOM 806 O O . CYS A 1 102 ? 11.040 -5.386 -19.447 1.00 97.75 102 CYS A O 1
ATOM 808 N N . SER A 1 103 ? 10.418 -7.384 -18.635 1.00 97.75 103 SER A N 1
ATOM 809 C CA . SER A 1 103 ? 9.243 -6.888 -17.925 1.00 97.75 103 SER A CA 1
ATOM 810 C C . SER A 1 103 ? 9.182 -7.371 -16.482 1.00 97.75 103 SER A C 1
ATOM 812 O O . SER A 1 103 ? 9.739 -8.419 -16.162 1.00 97.75 103 SER A O 1
ATOM 814 N N . MET A 1 104 ? 8.471 -6.624 -15.643 1.00 98.06 104 MET A N 1
ATOM 815 C CA . MET A 1 104 ? 8.117 -6.994 -14.272 1.00 98.06 104 MET A CA 1
ATOM 816 C C . MET A 1 104 ? 6.752 -6.418 -13.898 1.00 98.06 104 MET A C 1
ATOM 818 O O . MET A 1 104 ? 6.322 -5.405 -14.455 1.00 98.06 104 MET A O 1
ATOM 822 N N . GLU A 1 105 ? 6.082 -7.047 -12.941 1.00 97.94 105 GLU A N 1
ATOM 823 C CA . GLU A 1 105 ? 4.863 -6.522 -12.338 1.00 97.94 105 GLU A CA 1
ATOM 824 C C . GLU A 1 105 ? 5.172 -5.792 -11.033 1.00 97.94 105 GLU A C 1
ATOM 826 O O . GLU A 1 105 ? 5.856 -6.309 -10.142 1.00 97.94 105 GLU A O 1
ATOM 831 N N . LEU A 1 106 ? 4.620 -4.585 -10.910 1.00 97.31 106 LEU A N 1
ATOM 832 C CA . LEU A 1 106 ? 4.636 -3.825 -9.671 1.00 97.31 106 LEU A CA 1
ATOM 833 C C . LEU A 1 106 ? 3.269 -3.923 -8.994 1.00 97.31 106 LEU A C 1
ATOM 835 O O . LEU A 1 106 ? 2.253 -3.445 -9.505 1.00 97.31 106 LEU A O 1
ATOM 839 N N . HIS A 1 107 ? 3.252 -4.510 -7.805 1.00 95.31 107 HIS A N 1
ATOM 840 C CA . HIS A 1 107 ? 2.101 -4.558 -6.918 1.00 95.31 107 HIS A CA 1
ATOM 841 C C . HIS A 1 107 ? 2.245 -3.550 -5.776 1.00 95.31 107 HIS A C 1
ATOM 843 O O . HIS A 1 107 ? 3.336 -3.079 -5.443 1.00 95.31 107 HIS A O 1
ATOM 849 N N . LYS A 1 108 ? 1.115 -3.241 -5.138 1.00 91.81 108 LYS A N 1
ATOM 850 C CA . LYS A 1 108 ? 1.040 -2.307 -4.013 1.00 91.81 108 LYS A CA 1
ATOM 851 C C . LYS A 1 108 ? 0.447 -2.973 -2.779 1.00 91.81 108 LYS A C 1
ATOM 853 O O . LYS A 1 108 ? -0.504 -3.747 -2.899 1.00 91.81 108 LYS A O 1
ATOM 858 N N . LEU A 1 109 ? 0.931 -2.581 -1.605 1.00 92.94 109 LEU A N 1
ATOM 859 C CA . LEU A 1 109 ? 0.233 -2.800 -0.338 1.00 92.94 109 LEU A CA 1
ATOM 860 C C . LEU A 1 109 ? -0.174 -1.458 0.268 1.00 92.94 109 LEU A C 1
ATOM 862 O O . LEU A 1 109 ? 0.620 -0.520 0.350 1.00 92.94 109 LEU A O 1
ATOM 866 N N . ILE A 1 110 ? -1.436 -1.367 0.668 1.00 93.38 110 ILE A N 1
ATOM 867 C CA . ILE A 1 110 ? -2.043 -0.170 1.244 1.00 93.38 110 ILE A CA 1
ATOM 868 C C . ILE A 1 110 ? -2.029 -0.338 2.765 1.00 93.38 110 ILE A C 1
ATOM 870 O O . ILE A 1 110 ? -2.573 -1.340 3.239 1.00 93.38 110 ILE A O 1
ATOM 874 N N . PRO A 1 111 ? -1.428 0.587 3.535 1.00 94.19 111 PRO A N 1
ATOM 875 C CA . PRO A 1 111 ? -1.430 0.503 4.991 1.00 94.19 111 PRO A CA 1
ATOM 876 C C . PRO A 1 111 ? -2.856 0.610 5.552 1.00 94.19 111 PRO A C 1
ATOM 878 O O . PRO A 1 111 ? -3.744 1.141 4.877 1.00 94.19 111 PRO A O 1
ATOM 881 N N . PRO A 1 112 ? -3.098 0.135 6.782 1.00 97.06 112 PRO A N 1
ATOM 882 C CA . PRO A 1 112 ? -4.411 0.211 7.394 1.00 97.06 112 PRO A CA 1
ATOM 883 C C . PRO A 1 112 ? -4.870 1.658 7.588 1.00 97.06 112 PRO A C 1
ATOM 885 O O . PRO A 1 112 ? -4.066 2.532 7.910 1.00 97.06 112 PRO A O 1
ATOM 888 N N . SER A 1 113 ? -6.169 1.910 7.453 1.00 97.06 113 SER A N 1
ATOM 889 C CA . SER A 1 113 ? -6.780 3.206 7.760 1.00 97.06 113 SER A CA 1
ATOM 890 C C . SER A 1 113 ? -8.225 3.048 8.223 1.00 97.06 113 SER A C 1
ATOM 892 O O . SER A 1 113 ? -9.003 2.324 7.598 1.00 97.06 113 SER A O 1
ATOM 894 N N . PHE A 1 114 ? -8.599 3.745 9.301 1.00 98.31 114 PHE A N 1
ATOM 895 C CA . PHE A 1 114 ? -9.967 3.756 9.820 1.00 98.31 114 PHE A CA 1
ATOM 896 C C . PHE A 1 114 ? -10.849 4.749 9.059 1.00 98.31 114 PHE A C 1
ATOM 898 O O . PHE A 1 114 ? -10.737 5.962 9.243 1.00 98.31 114 PHE A O 1
ATOM 905 N N . ILE A 1 115 ? -11.767 4.218 8.250 1.00 97.75 115 ILE A N 1
ATOM 906 C CA . ILE A 1 115 ? -12.790 4.983 7.520 1.00 97.75 115 ILE A CA 1
ATOM 907 C C . ILE A 1 115 ? -14.019 5.299 8.388 1.00 97.75 115 ILE A C 1
ATOM 909 O O . ILE A 1 115 ? -14.724 6.268 8.128 1.00 97.75 115 ILE A O 1
ATOM 913 N N . LYS A 1 116 ? -14.255 4.521 9.454 1.00 98.12 116 LYS A N 1
ATOM 914 C CA . LYS A 1 116 ? -15.152 4.875 10.565 1.00 98.12 116 LYS A CA 1
ATOM 915 C C . LYS A 1 116 ? -14.367 4.693 11.855 1.00 98.12 116 LYS A C 1
ATOM 917 O O . LYS A 1 116 ? -13.976 3.574 12.183 1.00 98.12 116 LYS A O 1
ATOM 922 N N . LYS A 1 117 ? -14.113 5.795 12.553 1.00 98.56 117 LYS A N 1
ATOM 923 C CA . LYS A 1 117 ? -13.411 5.803 13.840 1.00 98.56 117 LYS A CA 1
ATOM 924 C C . LYS A 1 117 ? -14.371 5.450 14.976 1.00 98.56 117 LYS A C 1
ATOM 926 O O . LYS A 1 117 ? -15.587 5.557 14.815 1.00 98.56 117 LYS A O 1
ATOM 931 N N . LEU A 1 118 ? -13.811 5.030 16.106 1.00 98.50 118 LEU A N 1
ATOM 932 C CA . LEU A 1 118 ? -14.570 4.905 17.345 1.00 98.50 118 LEU A CA 1
ATOM 933 C C . LEU A 1 118 ? -15.019 6.287 17.825 1.00 98.50 118 LEU A C 1
ATOM 935 O O . LEU A 1 118 ? -14.309 7.272 17.633 1.00 98.50 118 LEU A O 1
ATOM 939 N N . ASN A 1 119 ? -16.179 6.325 18.474 1.00 97.38 119 ASN A N 1
ATOM 940 C CA . ASN A 1 119 ? -16.719 7.509 19.132 1.00 97.38 119 ASN A CA 1
ATOM 941 C C . ASN A 1 119 ? -16.981 7.196 20.601 1.00 97.38 119 ASN A C 1
ATOM 943 O O . ASN A 1 119 ? -17.204 6.036 20.961 1.00 97.38 119 ASN A O 1
ATOM 947 N N . ASP A 1 120 ? -16.968 8.233 21.433 1.00 98.12 120 ASP A N 1
ATOM 948 C CA . ASP A 1 120 ? -17.298 8.098 22.845 1.00 98.12 120 ASP A CA 1
ATOM 949 C C . ASP A 1 120 ? -18.737 7.601 23.006 1.00 98.12 120 ASP A C 1
ATOM 951 O O . ASP A 1 120 ? -19.655 8.019 22.295 1.00 98.12 120 ASP A O 1
ATOM 955 N N . THR A 1 121 ? -18.929 6.672 23.935 1.00 95.69 121 THR A N 1
ATOM 956 C CA . THR A 1 121 ? -20.198 5.968 24.135 1.00 95.69 121 THR A CA 1
ATOM 957 C C . THR A 1 121 ? -20.556 5.921 25.611 1.00 95.69 121 THR A C 1
ATOM 959 O O . THR A 1 121 ? -19.687 5.947 26.483 1.00 95.69 121 THR A O 1
ATOM 962 N N . HIS A 1 122 ? -21.856 5.866 25.898 1.00 96.75 122 HIS A N 1
ATOM 963 C CA . HIS A 1 122 ? -22.386 5.798 27.254 1.00 96.75 122 HIS A CA 1
ATOM 964 C C . HIS A 1 122 ? -23.274 4.570 27.408 1.00 96.75 122 HIS A C 1
ATOM 966 O O . HIS A 1 122 ? -24.222 4.381 26.646 1.00 96.75 122 HIS A O 1
ATOM 972 N N . PHE A 1 123 ? -22.995 3.773 28.432 1.00 95.94 123 PHE A N 1
ATOM 973 C CA . PHE A 1 123 ? -23.727 2.559 28.755 1.00 95.94 123 PHE A CA 1
ATOM 974 C C . PHE A 1 123 ? -24.225 2.585 30.197 1.00 95.94 123 PHE A C 1
ATOM 976 O O . PHE A 1 123 ? -23.749 3.339 31.053 1.00 95.94 123 PHE A O 1
ATOM 983 N N . VAL A 1 124 ? -25.222 1.748 30.462 1.00 95.69 124 VAL A N 1
ATOM 984 C CA . VAL A 1 124 ? -25.784 1.541 31.797 1.00 95.69 124 VAL A CA 1
ATOM 985 C C . VAL A 1 124 ? -25.384 0.149 32.264 1.00 95.69 124 VAL A C 1
ATOM 987 O O . VAL A 1 124 ? -25.455 -0.801 31.485 1.00 95.69 124 VAL A O 1
ATOM 990 N N . VAL A 1 125 ? -24.990 0.028 33.532 1.00 96.81 125 VAL A N 1
ATOM 991 C CA . VAL A 1 125 ? -24.672 -1.267 34.157 1.00 96.81 125 VAL A CA 1
ATOM 992 C C . VAL A 1 125 ? -25.788 -2.289 33.898 1.00 96.81 125 VAL A C 1
ATOM 994 O O . VAL A 1 125 ? -26.970 -1.950 33.897 1.00 96.81 125 VAL A O 1
ATOM 997 N N . GLY A 1 126 ? -25.410 -3.546 33.660 1.00 95.19 126 GLY A N 1
ATOM 998 C CA . GLY A 1 126 ? -26.333 -4.661 33.442 1.00 95.19 126 GLY A CA 1
ATOM 999 C C . GLY A 1 126 ? -26.934 -4.740 32.035 1.00 95.19 126 GLY A C 1
ATOM 1000 O O . GLY A 1 126 ? -27.707 -5.655 31.761 1.00 95.19 126 GLY A O 1
ATOM 1001 N N . ARG A 1 127 ? -26.610 -3.803 31.135 1.00 96.25 127 ARG A N 1
ATOM 1002 C CA . ARG A 1 127 ? -27.020 -3.828 29.721 1.00 96.25 127 ARG A CA 1
ATOM 1003 C C . ARG A 1 127 ? -25.852 -4.253 28.825 1.00 96.25 127 ARG A C 1
ATOM 1005 O O . ARG A 1 127 ? -24.707 -4.091 29.238 1.00 96.25 127 ARG A O 1
ATOM 1012 N N . PRO A 1 128 ? -26.110 -4.783 27.619 1.00 96.25 128 PRO A N 1
ATOM 1013 C CA . PRO A 1 128 ? -25.051 -5.010 26.646 1.00 96.25 128 PRO A CA 1
ATOM 1014 C C . PRO A 1 128 ? -24.460 -3.680 26.168 1.00 96.25 128 PRO A C 1
ATOM 1016 O O . PRO A 1 128 ? -25.163 -2.668 26.098 1.00 96.25 128 PRO A O 1
ATOM 1019 N N . GLY A 1 129 ? -23.176 -3.697 25.826 1.00 96.25 129 GLY A N 1
ATOM 1020 C CA . GLY A 1 129 ? -22.473 -2.562 25.241 1.00 96.25 129 GLY A CA 1
ATOM 1021 C C . GLY A 1 129 ? -21.715 -2.958 23.985 1.00 96.25 129 GLY A C 1
ATOM 1022 O O . GLY A 1 129 ? -21.287 -4.101 23.846 1.00 96.25 129 GLY A O 1
ATOM 1023 N N . GLU A 1 130 ? -21.564 -2.017 23.059 1.00 96.88 130 GLU A N 1
ATOM 1024 C CA . GLU A 1 130 ? -20.970 -2.279 21.751 1.00 96.88 130 GLU A CA 1
ATOM 1025 C C . GLU A 1 130 ? -20.126 -1.098 21.274 1.00 96.88 130 GLU A C 1
ATOM 1027 O O . GLU A 1 130 ? -20.520 0.061 21.395 1.00 96.88 130 GLU A O 1
ATOM 1032 N N . MET A 1 131 ? -18.979 -1.409 20.677 1.00 97.50 131 MET A N 1
ATOM 1033 C CA . MET A 1 131 ? -18.164 -0.458 19.937 1.00 97.50 131 MET A CA 1
ATOM 1034 C C . MET A 1 131 ? -17.918 -0.975 18.525 1.00 97.50 131 MET A C 1
ATOM 1036 O O . MET A 1 131 ? -17.566 -2.140 18.337 1.00 97.50 131 MET A O 1
ATOM 1040 N N . GLU A 1 132 ? -18.055 -0.093 17.536 1.00 98.06 132 GLU A N 1
ATOM 1041 C CA . GLU A 1 132 ? -17.867 -0.419 16.123 1.00 98.06 132 GLU A CA 1
ATOM 1042 C C . GLU A 1 132 ? -16.959 0.604 15.440 1.00 98.06 132 GLU A C 1
ATOM 1044 O O . GLU A 1 132 ? -17.145 1.817 15.565 1.00 98.06 132 GLU A O 1
ATOM 1049 N N . CYS A 1 133 ? -16.021 0.104 14.642 1.00 98.44 133 CYS A N 1
ATOM 1050 C CA . CYS A 1 133 ? -15.215 0.895 13.724 1.00 98.44 133 CYS A CA 1
ATOM 1051 C C . CYS A 1 133 ? -15.090 0.179 12.375 1.00 98.44 133 CYS A C 1
ATOM 1053 O O . CYS A 1 133 ? -15.363 -1.015 12.257 1.00 98.44 133 CYS A O 1
ATOM 1055 N N . LYS A 1 134 ? -14.668 0.917 11.345 1.00 98.44 134 LYS A N 1
ATOM 1056 C CA . LYS A 1 134 ? -14.400 0.351 10.022 1.00 98.44 134 LYS A CA 1
ATOM 1057 C C . LYS A 1 134 ? -12.991 0.674 9.570 1.00 98.44 134 LYS A C 1
ATOM 1059 O O . LYS A 1 134 ? -12.626 1.852 9.559 1.00 98.44 134 LYS A O 1
ATOM 1064 N N . ALA A 1 135 ? -12.235 -0.342 9.169 1.00 98.19 135 ALA A N 1
ATOM 1065 C CA . ALA A 1 135 ? -10.872 -0.202 8.674 1.00 98.19 135 ALA A CA 1
ATOM 1066 C C . ALA A 1 135 ? -10.748 -0.714 7.237 1.00 98.19 135 ALA A C 1
ATOM 1068 O O . ALA A 1 135 ? -11.464 -1.607 6.806 1.00 98.19 135 ALA A O 1
ATOM 1069 N N . THR A 1 136 ? -9.831 -0.117 6.490 1.00 96.62 136 THR A N 1
ATOM 1070 C CA . THR A 1 136 ? -9.454 -0.513 5.129 1.00 96.62 136 THR A CA 1
ATOM 1071 C C . THR A 1 136 ? -7.953 -0.742 5.081 1.00 96.62 136 THR A C 1
ATOM 1073 O O . THR A 1 136 ? -7.232 -0.260 5.951 1.00 96.62 136 THR A O 1
ATOM 1076 N N . GLY A 1 137 ? -7.476 -1.465 4.076 1.00 95.06 137 GLY A N 1
ATOM 1077 C CA . GLY A 1 137 ? -6.062 -1.764 3.876 1.00 95.06 137 GLY A CA 1
ATOM 1078 C C . GLY A 1 137 ? -5.906 -3.017 3.023 1.00 95.06 137 GLY A C 1
ATOM 1079 O O . GLY A 1 137 ? -6.879 -3.723 2.762 1.00 95.06 137 GLY A O 1
ATOM 1080 N N . SER A 1 138 ? -4.688 -3.300 2.571 1.00 94.19 138 SER A N 1
ATOM 1081 C CA . SER A 1 138 ? -4.406 -4.570 1.898 1.00 94.19 138 SER A CA 1
ATOM 1082 C C . SER A 1 138 ? -4.500 -5.748 2.870 1.00 94.19 138 SER A C 1
ATOM 1084 O O . SER A 1 138 ? -4.089 -5.638 4.025 1.00 94.19 138 SER A O 1
ATOM 1086 N N . SER A 1 139 ? -5.007 -6.881 2.389 1.00 92.25 139 SER A N 1
ATOM 1087 C CA . SER A 1 139 ? -5.056 -8.137 3.140 1.00 92.25 139 SER A CA 1
ATOM 1088 C C . SER A 1 139 ? -3.670 -8.803 3.254 1.00 92.25 139 SER A C 1
ATOM 1090 O O . SER A 1 139 ? -2.831 -8.593 2.375 1.00 92.25 139 SER A O 1
ATOM 1092 N N . PRO A 1 140 ? -3.437 -9.646 4.279 1.00 93.69 140 PRO A N 1
ATOM 1093 C CA . PRO A 1 140 ? -4.303 -9.865 5.440 1.00 93.69 140 PRO A CA 1
ATOM 1094 C C . PRO A 1 140 ? -4.281 -8.659 6.393 1.00 93.69 140 PRO A C 1
ATOM 1096 O O . PRO A 1 140 ? -3.223 -8.097 6.672 1.00 93.69 140 PRO A O 1
ATOM 1099 N N . LEU A 1 141 ? -5.463 -8.269 6.881 1.00 95.19 141 LEU A N 1
ATOM 1100 C CA . LEU A 1 141 ? -5.635 -7.191 7.853 1.00 95.19 141 LEU A CA 1
ATOM 1101 C C . LEU A 1 141 ? -5.933 -7.801 9.226 1.00 95.19 141 LEU A C 1
ATOM 1103 O O . LEU A 1 141 ? -6.973 -8.428 9.417 1.00 95.19 141 LEU A O 1
ATOM 1107 N N . THR A 1 142 ? -5.024 -7.613 10.177 1.00 97.00 142 THR A N 1
ATOM 1108 C CA . THR A 1 142 ? -5.169 -8.108 11.549 1.00 97.00 142 THR A CA 1
ATOM 1109 C C . THR A 1 142 ? -5.761 -7.019 12.431 1.00 97.00 142 THR A C 1
ATOM 1111 O O . THR A 1 142 ? -5.239 -5.904 12.466 1.00 97.00 142 THR A O 1
ATOM 1114 N N . ILE A 1 143 ? -6.821 -7.354 13.170 1.00 97.94 143 ILE A N 1
ATOM 1115 C CA . ILE A 1 143 ? -7.523 -6.439 14.074 1.00 97.94 143 ILE A CA 1
ATOM 1116 C C . ILE A 1 143 ? -7.348 -6.893 15.517 1.00 97.94 143 ILE A C 1
ATOM 1118 O O . ILE A 1 143 ? -7.612 -8.049 15.842 1.00 97.94 143 ILE A O 1
ATOM 1122 N N . SER A 1 144 ? -6.945 -5.972 16.387 1.00 98.31 144 SER A N 1
ATOM 1123 C CA . SER A 1 144 ? -6.839 -6.196 17.827 1.00 98.31 144 SER A CA 1
ATOM 1124 C C . SER A 1 144 ? -7.500 -5.068 18.610 1.00 98.31 144 SER A C 1
ATOM 1126 O O . SER A 1 144 ? -7.488 -3.905 18.206 1.00 98.31 144 SER A O 1
ATOM 1128 N N . TRP A 1 145 ? -8.101 -5.426 19.742 1.00 98.69 145 TRP A N 1
ATOM 1129 C CA . TRP A 1 145 ? -8.782 -4.494 20.633 1.00 98.69 145 TRP A CA 1
ATOM 1130 C C . TRP A 1 145 ? -8.040 -4.397 21.955 1.00 98.69 145 TRP A C 1
ATOM 1132 O O . TRP A 1 145 ? -7.480 -5.380 22.433 1.00 98.69 145 TRP A O 1
ATOM 1142 N N . PHE A 1 146 ? -8.054 -3.215 22.557 1.00 98.75 146 PHE A N 1
ATOM 1143 C CA . PHE A 1 146 ? -7.398 -2.939 23.826 1.00 98.75 146 PHE A CA 1
ATOM 1144 C C . PHE A 1 146 ? -8.339 -2.167 24.740 1.00 98.75 146 PHE A C 1
ATOM 1146 O O . PHE A 1 146 ? -9.012 -1.248 24.280 1.00 98.75 146 PHE A O 1
ATOM 1153 N N . HIS A 1 147 ? -8.330 -2.489 26.030 1.00 98.38 147 HIS A N 1
ATOM 1154 C CA . HIS A 1 147 ? -8.976 -1.720 27.091 1.00 98.38 147 HIS A CA 1
ATOM 1155 C C . HIS A 1 147 ? -7.902 -1.207 28.041 1.00 98.38 147 HIS A C 1
ATOM 1157 O O . HIS A 1 147 ? -7.127 -1.988 28.594 1.00 98.38 147 HIS A O 1
ATOM 1163 N N . ASN A 1 148 ? -7.797 0.115 28.176 1.00 98.00 148 ASN A N 1
ATOM 1164 C CA . ASN A 1 148 ? -6.777 0.783 28.990 1.00 98.00 148 ASN A CA 1
ATOM 1165 C C . ASN A 1 148 ? -5.347 0.269 28.704 1.00 98.00 148 ASN A C 1
ATOM 1167 O O . ASN A 1 148 ? -4.536 0.079 29.608 1.00 98.00 148 ASN A O 1
ATOM 1171 N N . GLY A 1 149 ? -5.055 0.007 27.425 1.00 97.44 149 GLY A N 1
ATOM 1172 C CA . GLY A 1 149 ? -3.756 -0.482 26.950 1.00 97.44 149 GLY A CA 1
ATOM 1173 C C . GLY A 1 149 ? -3.531 -1.993 27.070 1.00 97.44 149 GLY A C 1
ATOM 1174 O O . GLY A 1 149 ? -2.522 -2.483 26.572 1.00 97.44 149 GLY A O 1
ATOM 1175 N N . ARG A 1 150 ? -4.453 -2.754 27.673 1.00 98.00 150 ARG A N 1
ATOM 1176 C CA . ARG A 1 150 ? -4.371 -4.222 27.744 1.00 98.00 150 ARG A CA 1
ATOM 1177 C C . ARG A 1 150 ? -5.159 -4.851 26.609 1.00 98.00 150 ARG A C 1
ATOM 1179 O O . ARG A 1 150 ? -6.301 -4.467 26.374 1.00 98.00 150 ARG A O 1
ATOM 1186 N N . GLU A 1 151 ? -4.550 -5.801 25.910 1.00 98.00 151 GLU A N 1
ATOM 1187 C CA . GLU A 1 151 ? -5.202 -6.486 24.795 1.00 98.00 151 GLU A CA 1
ATOM 1188 C C . GLU A 1 151 ? -6.406 -7.302 25.285 1.00 98.00 151 GLU A C 1
ATOM 1190 O O . GLU A 1 151 ? -6.328 -8.022 26.281 1.00 98.00 151 GLU A O 1
ATOM 1195 N N . ILE A 1 152 ? -7.517 -7.191 24.565 1.00 97.62 152 ILE A N 1
ATOM 1196 C CA . ILE A 1 152 ? -8.750 -7.929 24.805 1.00 97.62 152 ILE A CA 1
ATOM 1197 C C . ILE A 1 152 ? -8.744 -9.165 23.911 1.00 97.62 152 ILE A C 1
ATOM 1199 O O . ILE A 1 152 ? -8.487 -9.080 22.709 1.00 97.62 152 ILE A O 1
ATOM 1203 N N . LYS A 1 153 ? -9.069 -10.318 24.491 1.00 95.56 153 LYS A N 1
ATOM 1204 C CA . LYS A 1 153 ? -9.321 -11.558 23.753 1.00 95.56 153 LYS A CA 1
ATOM 1205 C C . LYS A 1 153 ? -10.808 -11.883 23.808 1.00 95.56 153 LYS A C 1
ATOM 1207 O O . LYS A 1 153 ? -11.466 -11.573 24.801 1.00 95.56 153 LYS A O 1
ATOM 1212 N N . SER A 1 154 ? -11.318 -12.516 22.756 1.00 94.56 154 SER A N 1
ATOM 1213 C CA . SER A 1 154 ? -12.704 -12.985 22.734 1.00 94.56 154 SER A CA 1
ATOM 1214 C C . SER A 1 154 ? -12.970 -13.971 23.875 1.00 94.56 154 SER A C 1
ATOM 1216 O O . SER A 1 154 ? -12.155 -14.849 24.157 1.00 94.56 154 SER A O 1
ATOM 1218 N N . SER A 1 155 ? -14.127 -13.833 24.510 1.00 95.12 155 SER A N 1
ATOM 1219 C CA . SER A 1 155 ? -14.626 -14.659 25.608 1.00 95.12 155 SER A CA 1
ATOM 1220 C C . SER A 1 155 ? -16.167 -14.705 25.575 1.00 95.12 155 SER A C 1
ATOM 1222 O O . SER A 1 155 ? -16.788 -13.942 24.833 1.00 95.12 155 SER A O 1
ATOM 1224 N N . PRO A 1 156 ? -16.837 -15.545 26.387 1.00 92.31 156 PRO A N 1
ATOM 1225 C CA . PRO A 1 156 ? -18.305 -15.567 26.448 1.00 92.31 156 PRO A CA 1
ATOM 1226 C C . PRO A 1 156 ? -18.952 -14.239 26.885 1.00 92.31 156 PRO A C 1
ATOM 1228 O O . PRO A 1 156 ? -20.099 -13.958 26.539 1.00 92.31 156 PRO A O 1
ATOM 1231 N N . SER A 1 157 ? -18.233 -13.412 27.651 1.00 92.62 157 SER A N 1
ATOM 1232 C CA . SER A 1 157 ? -18.700 -12.092 28.092 1.00 92.62 157 SER A CA 1
ATOM 1233 C C . SER A 1 157 ? -18.286 -10.954 27.156 1.00 92.62 157 SER A C 1
ATOM 1235 O O . SER A 1 157 ? -18.826 -9.854 27.279 1.00 92.62 157 SER A O 1
ATOM 1237 N N . CYS A 1 158 ? -17.350 -11.202 26.235 1.00 95.75 158 CYS A N 1
ATOM 1238 C CA . CYS A 1 158 ? -16.757 -10.200 25.361 1.00 95.75 158 CYS A CA 1
ATOM 1239 C C . CYS A 1 158 ? -16.490 -10.782 23.967 1.00 95.75 158 CYS A C 1
ATOM 1241 O O . CYS A 1 158 ? -15.549 -11.547 23.765 1.00 95.75 158 CYS A O 1
ATOM 1243 N N . ASN A 1 159 ? -17.305 -10.414 22.985 1.00 97.12 159 ASN A N 1
ATOM 1244 C CA . ASN A 1 159 ? -17.203 -10.925 21.625 1.00 97.12 159 ASN A CA 1
ATOM 1245 C C . ASN A 1 159 ? -16.514 -9.911 20.701 1.00 97.12 159 ASN A C 1
ATOM 1247 O O . ASN A 1 159 ? -17.000 -8.792 20.530 1.00 97.12 159 ASN A O 1
ATOM 1251 N N . ILE A 1 160 ? -15.410 -10.319 20.069 1.00 97.62 160 ILE A N 1
ATOM 1252 C CA . ILE A 1 160 ? -14.771 -9.576 18.978 1.00 97.62 160 ILE A CA 1
ATOM 1253 C C . ILE A 1 160 ? -15.158 -10.237 17.661 1.00 97.62 160 ILE A C 1
ATOM 1255 O O . ILE A 1 160 ? -14.918 -11.426 17.458 1.00 97.62 160 ILE A O 1
ATOM 1259 N N . SER A 1 161 ? -15.711 -9.449 16.743 1.00 96.06 161 SER A N 1
ATOM 1260 C CA . SER A 1 161 ? -16.096 -9.925 15.414 1.00 96.06 161 SER A CA 1
ATOM 1261 C C . SER A 1 161 ? -15.630 -8.967 14.325 1.00 96.06 161 SER A C 1
ATOM 1263 O O . SER A 1 161 ? -15.543 -7.755 14.527 1.00 96.06 161 SER A O 1
ATOM 1265 N N . SER A 1 162 ? -15.287 -9.531 13.170 1.00 94.94 162 SER A N 1
ATOM 1266 C CA . SER A 1 162 ? -14.882 -8.787 11.980 1.00 94.94 162 SER A CA 1
ATOM 1267 C C . SER A 1 162 ? -15.579 -9.367 10.759 1.00 94.94 162 SER A C 1
ATOM 1269 O O . SER A 1 162 ? -15.542 -10.576 10.541 1.00 94.94 162 SER A O 1
ATOM 1271 N N . THR A 1 163 ? -16.226 -8.509 9.979 1.00 93.88 163 THR A N 1
ATOM 1272 C CA . THR A 1 163 ? -16.908 -8.877 8.734 1.00 93.88 163 THR A CA 1
ATOM 1273 C C . THR A 1 163 ? -16.591 -7.809 7.703 1.00 93.88 163 THR A C 1
ATOM 1275 O O . THR A 1 163 ? -16.908 -6.637 7.915 1.00 93.88 163 THR A O 1
ATOM 1278 N N . ASP A 1 164 ? -15.925 -8.205 6.620 1.00 91.31 164 ASP A N 1
ATOM 1279 C CA . ASP A 1 164 ? -15.328 -7.292 5.645 1.00 91.31 164 ASP A CA 1
ATOM 1280 C C . ASP A 1 164 ? -14.459 -6.225 6.338 1.00 91.31 164 ASP A C 1
ATOM 1282 O O . ASP A 1 164 ? -13.513 -6.539 7.059 1.00 91.31 164 ASP A O 1
ATOM 1286 N N . ASN A 1 165 ? -14.821 -4.956 6.159 1.00 95.19 165 ASN A N 1
ATOM 1287 C CA . ASN A 1 165 ? -14.160 -3.801 6.753 1.00 95.19 165 ASN A CA 1
ATOM 1288 C C . ASN A 1 165 ? -14.778 -3.386 8.097 1.00 95.19 165 ASN A C 1
ATOM 1290 O O . ASN A 1 165 ? -14.400 -2.341 8.615 1.00 95.19 165 ASN A O 1
ATOM 1294 N N . ASN A 1 166 ? -15.775 -4.109 8.624 1.00 97.56 166 ASN A N 1
ATOM 1295 C CA . ASN A 1 166 ? -16.465 -3.765 9.867 1.00 97.56 166 ASN A CA 1
ATOM 1296 C C . ASN A 1 166 ? -15.928 -4.571 11.047 1.00 97.56 166 ASN A C 1
ATOM 1298 O O . ASN A 1 166 ? -15.916 -5.801 11.005 1.00 97.56 166 ASN A O 1
ATOM 1302 N N . HIS A 1 167 ? -15.539 -3.881 12.116 1.00 98.06 167 HIS A N 1
ATOM 1303 C CA . HIS A 1 167 ? -14.930 -4.480 13.298 1.00 98.06 167 HIS A CA 1
ATOM 1304 C C . HIS A 1 167 ? -15.685 -4.047 14.545 1.00 98.06 167 HIS A C 1
ATOM 1306 O O . HIS A 1 167 ? -15.864 -2.852 14.796 1.00 98.06 167 HIS A O 1
ATOM 1312 N N . ARG A 1 168 ? -16.107 -5.031 15.338 1.00 98.06 168 ARG A N 1
ATOM 1313 C CA . ARG A 1 168 ? -16.967 -4.824 16.498 1.00 98.06 168 ARG A CA 1
ATOM 1314 C C . ARG A 1 168 ? -16.425 -5.529 17.732 1.00 98.06 168 ARG A C 1
ATOM 1316 O O . ARG A 1 168 ? -15.989 -6.678 17.655 1.00 98.06 168 ARG A O 1
ATOM 1323 N N . LEU A 1 169 ? -16.537 -4.839 18.859 1.00 98.06 169 LEU A N 1
ATOM 1324 C CA . LEU A 1 169 ? -16.361 -5.360 20.207 1.00 98.06 169 LEU A CA 1
ATOM 1325 C C . LEU A 1 169 ? -17.701 -5.262 20.937 1.00 98.06 169 LEU A C 1
ATOM 1327 O O . LEU A 1 169 ? -18.258 -4.171 21.044 1.00 98.06 169 LEU A O 1
ATOM 1331 N N . GLN A 1 170 ? -18.205 -6.379 21.448 1.00 97.94 170 GLN A N 1
ATOM 1332 C CA . GLN A 1 170 ? -19.475 -6.440 22.164 1.00 97.94 170 GLN A CA 1
ATOM 1333 C C . GLN A 1 170 ? -19.274 -7.034 23.558 1.00 97.94 170 GLN A C 1
ATOM 1335 O O . GLN A 1 170 ? -18.741 -8.130 23.695 1.00 97.94 170 GLN A O 1
ATOM 1340 N N . ILE A 1 171 ? -19.736 -6.328 24.586 1.00 97.81 171 ILE A N 1
ATOM 1341 C CA . ILE A 1 171 ? -19.727 -6.766 25.984 1.00 97.81 171 ILE A CA 1
ATOM 1342 C C . ILE A 1 171 ? -21.154 -7.181 26.347 1.00 97.81 171 ILE A C 1
ATOM 1344 O O . ILE A 1 171 ? -22.074 -6.366 26.262 1.00 97.81 171 ILE A O 1
ATOM 1348 N N . SER A 1 172 ? -21.355 -8.441 26.737 1.00 96.62 172 SER A N 1
ATOM 1349 C CA . SER A 1 172 ? -22.693 -9.020 26.951 1.00 96.62 172 SER A CA 1
ATOM 1350 C C . SER A 1 172 ? -23.450 -8.348 28.101 1.00 96.62 172 SER A C 1
ATOM 1352 O O . SER A 1 172 ? -24.640 -8.059 27.979 1.00 96.62 172 SER A O 1
ATOM 1354 N N . THR A 1 173 ? -22.745 -8.062 29.198 1.00 96.88 173 THR A N 1
ATOM 1355 C CA . THR A 1 173 ? -23.303 -7.423 30.394 1.00 96.88 173 THR A CA 1
ATOM 1356 C C . THR A 1 173 ? -22.289 -6.437 30.956 1.00 96.88 173 THR A C 1
ATOM 1358 O O . THR A 1 173 ? -21.311 -6.840 31.578 1.00 96.88 173 THR A O 1
ATOM 1361 N N . VAL A 1 174 ? -22.528 -5.146 30.740 1.00 97.19 174 VAL A N 1
ATOM 1362 C CA . VAL A 1 174 ? -21.628 -4.068 31.156 1.00 97.19 174 VAL A CA 1
ATOM 1363 C C . VAL A 1 174 ? -21.600 -3.917 32.677 1.00 97.19 174 VAL A C 1
ATOM 1365 O O . VAL A 1 174 ? -22.633 -3.902 33.351 1.00 97.19 174 VAL A O 1
ATOM 1368 N N . SER A 1 175 ? -20.401 -3.729 33.207 1.00 96.81 175 SER A N 1
ATOM 1369 C CA . SER A 1 175 ? -20.068 -3.475 34.604 1.00 96.81 175 SER A CA 1
ATOM 1370 C C . SER A 1 175 ? -19.317 -2.146 34.749 1.00 96.81 175 SER A C 1
ATOM 1372 O O . SER A 1 175 ? -18.815 -1.588 33.776 1.00 96.81 175 SER A O 1
ATOM 1374 N N . MET A 1 176 ? -19.197 -1.624 35.973 1.00 96.44 176 MET A N 1
ATOM 1375 C CA . MET A 1 176 ? -18.440 -0.383 36.209 1.00 96.44 176 MET A CA 1
ATOM 1376 C C . MET A 1 176 ? -16.956 -0.508 35.824 1.00 96.44 176 MET A C 1
ATOM 1378 O O . MET A 1 176 ? -16.356 0.486 35.423 1.00 96.44 176 MET A O 1
ATOM 1382 N N . SER A 1 177 ? -16.371 -1.709 35.912 1.00 95.88 177 SER A N 1
ATOM 1383 C CA . SER A 1 177 ? -14.977 -1.963 35.524 1.00 95.88 177 SER A CA 1
ATOM 1384 C C . SER A 1 177 ? -14.737 -1.901 34.021 1.00 95.88 177 SER A C 1
ATOM 1386 O O . SER A 1 177 ? -13.593 -1.719 33.620 1.00 95.88 177 SER A O 1
ATOM 1388 N N . ASP A 1 178 ? -15.783 -2.008 33.198 1.00 96.81 178 ASP A N 1
ATOM 1389 C CA . ASP A 1 178 ? -15.658 -1.864 31.744 1.00 96.81 178 ASP A CA 1
ATOM 1390 C C . ASP A 1 178 ? -15.468 -0.399 31.337 1.00 96.81 178 ASP A C 1
ATOM 1392 O O . ASP A 1 178 ? -15.069 -0.110 30.214 1.00 96.81 178 ASP A O 1
ATOM 1396 N N . SER A 1 179 ? -15.696 0.563 32.239 1.00 97.88 179 SER A N 1
ATOM 1397 C CA . SER A 1 179 ? -15.446 1.965 31.917 1.00 97.88 179 SER A CA 1
ATOM 1398 C C . SER A 1 179 ? -13.963 2.200 31.612 1.00 97.88 179 SER A C 1
ATOM 1400 O O . SER A 1 179 ? -13.078 1.739 32.333 1.00 97.88 179 SER A O 1
ATOM 1402 N N . GLY A 1 180 ? -13.664 2.933 30.542 1.00 97.81 180 GLY A N 1
ATOM 1403 C CA . GLY A 1 180 ? -12.282 3.254 30.194 1.00 97.81 180 GLY A CA 1
ATOM 1404 C C . GLY A 1 180 ? -12.072 3.567 28.723 1.00 97.81 180 GLY A C 1
ATOM 1405 O O . GLY A 1 180 ? -13.019 3.703 27.949 1.00 97.81 180 GLY A O 1
ATOM 1406 N N . LYS A 1 181 ? -10.801 3.683 28.338 1.00 98.69 181 LYS A N 1
ATOM 1407 C CA . LYS A 1 181 ? -10.401 3.926 26.953 1.00 98.69 181 LYS A CA 1
ATOM 1408 C C . LYS A 1 181 ? -10.297 2.601 26.213 1.00 98.69 181 LYS A C 1
ATOM 1410 O O . LYS A 1 181 ? -9.500 1.741 26.594 1.00 98.69 181 LYS A O 1
ATOM 1415 N N . TYR A 1 182 ? -11.036 2.479 25.122 1.00 98.62 182 TYR A N 1
ATOM 1416 C CA . TYR A 1 182 ? -10.910 1.366 24.193 1.00 98.62 182 TYR A CA 1
ATOM 1417 C C . TYR A 1 182 ? -10.166 1.811 22.945 1.00 98.62 182 TYR A C 1
ATOM 1419 O O . TYR A 1 182 ? -10.400 2.907 22.437 1.00 98.62 182 TYR A O 1
ATOM 1427 N N . THR A 1 183 ? -9.279 0.954 22.450 1.00 98.81 183 THR A N 1
ATOM 1428 C 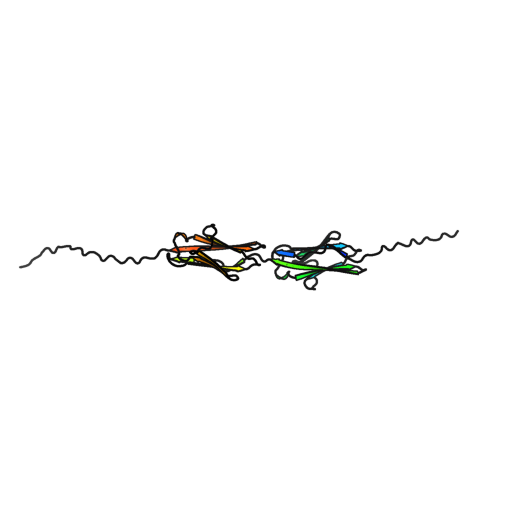CA . THR A 1 183 ? -8.532 1.169 21.209 1.00 98.81 183 THR A CA 1
ATOM 1429 C C . THR A 1 183 ? -8.740 -0.018 20.286 1.00 98.81 183 THR A C 1
ATOM 1431 O O . THR A 1 183 ? -8.515 -1.154 20.695 1.00 98.81 183 THR A O 1
ATOM 1434 N N . CYS A 1 184 ? -9.115 0.243 19.038 1.00 98.69 184 CYS A N 1
ATOM 1435 C CA . CYS A 1 184 ? -9.037 -0.736 17.963 1.00 98.69 184 CYS A CA 1
ATOM 1436 C C . CYS A 1 184 ? -7.787 -0.449 17.129 1.00 98.69 184 CYS A C 1
ATOM 1438 O O . CYS A 1 184 ? -7.573 0.683 16.688 1.00 98.69 184 CYS A O 1
ATOM 1440 N N . LYS A 1 185 ? -6.973 -1.477 16.899 1.00 98.69 185 LYS A N 1
ATOM 1441 C CA . LYS A 1 185 ? -5.738 -1.430 16.120 1.00 98.69 185 LYS A CA 1
ATOM 1442 C C . LYS A 1 185 ? -5.864 -2.329 14.902 1.00 98.69 185 LYS A C 1
ATOM 1444 O O . LYS A 1 185 ? -6.257 -3.483 15.027 1.00 98.69 185 LYS A O 1
ATOM 1449 N N . ALA A 1 186 ? -5.503 -1.800 13.740 1.00 98.56 186 ALA A N 1
ATOM 1450 C CA . ALA A 1 186 ? -5.452 -2.529 12.482 1.00 98.56 186 ALA A CA 1
ATOM 1451 C C . ALA A 1 186 ? -4.007 -2.583 11.973 1.00 98.56 186 ALA A C 1
ATOM 1453 O O . ALA A 1 186 ? -3.327 -1.555 11.956 1.00 98.56 186 ALA A O 1
ATOM 1454 N N . VAL A 1 187 ? -3.533 -3.764 11.566 1.00 97.81 187 VAL A N 1
ATOM 1455 C CA . VAL A 1 187 ? -2.145 -4.003 11.127 1.00 97.81 187 VAL A CA 1
ATOM 1456 C C . VAL A 1 187 ? -2.123 -4.855 9.861 1.00 97.81 187 VAL A C 1
ATOM 1458 O O . VAL A 1 187 ? -2.831 -5.854 9.774 1.00 97.81 187 VAL A O 1
ATOM 1461 N N . ASN A 1 188 ? -1.277 -4.490 8.900 1.00 95.88 188 ASN A N 1
ATOM 1462 C CA . ASN A 1 188 ? -0.868 -5.357 7.794 1.00 95.88 188 ASN A CA 1
ATOM 1463 C C . ASN A 1 188 ? 0.630 -5.161 7.493 1.00 95.88 188 ASN A C 1
ATOM 1465 O O . ASN A 1 188 ? 1.316 -4.408 8.183 1.00 95.88 188 ASN A O 1
ATOM 1469 N N . ALA A 1 189 ? 1.150 -5.813 6.450 1.00 93.44 189 ALA A N 1
ATOM 1470 C CA . ALA A 1 189 ? 2.565 -5.707 6.083 1.00 93.44 189 ALA A CA 1
ATOM 1471 C C . ALA A 1 189 ? 3.023 -4.265 5.767 1.00 93.44 189 ALA A C 1
ATOM 1473 O O . ALA A 1 189 ? 4.179 -3.928 6.005 1.00 93.44 189 ALA A O 1
ATOM 1474 N N . ALA A 1 190 ? 2.127 -3.398 5.279 1.00 91.88 190 ALA A N 1
ATOM 1475 C CA . ALA A 1 190 ? 2.447 -2.015 4.926 1.00 91.88 190 ALA A CA 1
ATOM 1476 C C . ALA A 1 190 ? 2.432 -1.041 6.117 1.00 91.88 190 ALA A C 1
ATOM 1478 O O . ALA A 1 190 ? 2.948 0.071 5.989 1.00 91.88 190 ALA A O 1
ATOM 1479 N N . GLY A 1 191 ? 1.861 -1.420 7.265 1.00 94.25 191 GLY A N 1
ATOM 1480 C CA . GLY A 1 191 ? 1.875 -0.585 8.463 1.00 94.25 191 GLY A CA 1
ATOM 1481 C C . GLY A 1 191 ? 0.753 -0.880 9.452 1.00 94.25 191 GLY A C 1
ATOM 1482 O O . GLY A 1 191 ? 0.147 -1.951 9.453 1.00 94.25 191 GLY A O 1
ATOM 1483 N N . ALA A 1 192 ? 0.467 0.105 10.302 1.00 96.94 192 ALA A N 1
ATOM 1484 C CA . ALA A 1 192 ? -0.559 0.024 11.331 1.00 96.94 192 ALA A CA 1
ATOM 1485 C C . ALA A 1 192 ? -1.337 1.338 11.457 1.00 96.94 192 ALA A C 1
ATOM 1487 O O . ALA A 1 192 ? -0.811 2.415 11.178 1.00 96.94 192 ALA A O 1
ATOM 1488 N N . SER A 1 193 ? -2.578 1.241 11.921 1.00 98.25 193 SER A N 1
ATOM 1489 C CA . SER A 1 193 ? -3.416 2.377 12.298 1.00 98.25 193 SER A CA 1
ATOM 1490 C C . SER A 1 193 ? -4.202 2.036 13.556 1.00 98.25 193 SER A C 1
ATOM 1492 O O . SER A 1 193 ? -4.444 0.861 13.842 1.00 98.25 193 SER A O 1
ATOM 1494 N N . GLU A 1 194 ? -4.606 3.055 14.310 1.00 98.62 194 GLU A N 1
ATOM 1495 C CA . GLU A 1 194 ? -5.343 2.910 15.566 1.00 98.62 194 GLU A CA 1
ATOM 1496 C C . GLU A 1 194 ? -6.443 3.974 15.673 1.00 98.62 194 GLU A C 1
ATOM 1498 O O . GLU A 1 194 ? -6.301 5.103 15.199 1.00 98.62 194 GLU A O 1
ATOM 1503 N N . THR A 1 195 ? -7.548 3.617 16.320 1.00 98.75 195 THR A N 1
ATOM 1504 C CA . THR A 1 195 ? -8.605 4.542 16.739 1.00 98.75 195 THR A CA 1
ATOM 1505 C C . THR A 1 195 ? -8.981 4.237 18.182 1.00 98.75 195 THR A C 1
ATOM 1507 O O . THR A 1 195 ? -9.007 3.073 18.578 1.00 98.75 195 THR A O 1
ATOM 1510 N N . SER A 1 196 ? -9.266 5.270 18.974 1.00 98.69 196 SER A N 1
ATOM 1511 C CA . SER A 1 196 ? -9.653 5.114 20.374 1.00 98.69 196 SER A CA 1
ATOM 1512 C C . SER A 1 196 ? -10.873 5.951 20.716 1.00 98.69 196 SER A C 1
ATOM 1514 O O . SER A 1 196 ? -11.051 7.022 20.141 1.00 98.69 196 SER A O 1
ATOM 1516 N N . ALA A 1 197 ? -11.645 5.496 21.699 1.00 98.62 197 ALA A N 1
ATOM 1517 C CA . ALA A 1 197 ? -12.723 6.264 22.310 1.00 98.62 197 ALA A CA 1
ATOM 1518 C C . ALA A 1 197 ? -12.980 5.826 23.758 1.00 98.62 197 ALA A C 1
ATOM 1520 O O . ALA A 1 197 ? -12.502 4.778 24.203 1.00 98.62 197 ALA A O 1
ATOM 1521 N N . SER A 1 198 ? -13.736 6.639 24.485 1.00 98.31 198 SER A N 1
ATOM 1522 C CA . SER A 1 198 ? -14.148 6.387 25.862 1.00 98.31 198 SER A CA 1
ATOM 1523 C C . SER A 1 198 ? -15.443 5.578 25.903 1.00 98.31 198 SER A C 1
ATOM 1525 O O . SER A 1 198 ? -16.438 5.926 25.266 1.00 98.31 198 SER A O 1
ATOM 1527 N N . PHE A 1 199 ? -15.440 4.511 26.692 1.00 97.69 199 PHE A N 1
ATOM 1528 C CA . PHE A 1 199 ? -16.617 3.732 27.050 1.00 97.69 199 PHE A CA 1
ATOM 1529 C C . PHE A 1 199 ? -17.009 4.135 28.473 1.00 97.69 199 PHE A C 1
ATOM 1531 O O . PHE A 1 199 ? -16.308 3.818 29.436 1.00 97.69 199 PHE A O 1
ATOM 1538 N N . ASN A 1 200 ? -18.089 4.899 28.608 1.00 97.62 200 ASN A N 1
ATOM 1539 C CA . ASN A 1 200 ? -18.505 5.497 29.873 1.00 97.62 200 ASN A CA 1
ATOM 1540 C C . ASN A 1 200 ? -19.657 4.698 30.482 1.00 97.62 200 ASN A C 1
ATOM 1542 O O . ASN A 1 200 ? -20.719 4.585 29.872 1.00 97.62 200 ASN A O 1
ATOM 1546 N N . VAL A 1 201 ? -19.487 4.180 31.699 1.00 97.19 201 VAL A N 1
ATOM 1547 C CA . VAL A 1 201 ? -20.516 3.365 32.363 1.00 97.19 201 VAL A CA 1
ATOM 1548 C C . VAL A 1 201 ? -21.182 4.134 33.497 1.00 97.19 201 VAL A C 1
ATOM 1550 O O . VAL A 1 201 ? -20.520 4.718 34.351 1.00 97.19 201 VAL A O 1
ATOM 1553 N N . THR A 1 202 ? -22.514 4.117 33.522 1.00 94.25 202 THR A N 1
ATOM 1554 C CA . THR A 1 202 ? -23.327 4.744 34.572 1.00 94.25 202 THR A CA 1
ATOM 1555 C C . THR A 1 202 ? -24.176 3.714 35.313 1.00 94.25 202 THR A C 1
ATOM 1557 O O . THR A 1 202 ? -24.667 2.743 34.733 1.00 94.25 202 THR A O 1
ATOM 1560 N N . GLY A 1 203 ? -24.363 3.916 36.619 1.00 89.12 203 GLY A N 1
ATOM 1561 C CA . GLY A 1 203 ? -25.259 3.084 37.422 1.00 89.12 203 GLY A CA 1
ATOM 1562 C C . GLY A 1 203 ? -26.734 3.316 37.080 1.00 89.12 203 GLY A C 1
ATOM 1563 O O . GLY A 1 203 ? -27.116 4.359 36.543 1.00 89.12 203 GLY A O 1
ATOM 1564 N N . HIS A 1 204 ? -27.599 2.366 37.439 1.00 77.75 204 HIS A N 1
ATOM 1565 C CA . HIS A 1 204 ? -29.041 2.583 37.359 1.00 77.75 204 HIS A CA 1
ATOM 1566 C C . HIS A 1 204 ? -29.448 3.759 38.257 1.00 77.75 204 HIS A C 1
ATOM 1568 O O . HIS A 1 204 ? -29.213 3.733 39.466 1.00 77.75 204 HIS A O 1
ATOM 1574 N N . LYS A 1 205 ? -30.126 4.768 37.694 1.00 61.84 205 LYS A N 1
ATOM 1575 C CA . LYS A 1 205 ? -30.851 5.753 38.506 1.00 61.84 205 LYS A CA 1
ATOM 1576 C C . LYS A 1 205 ? -31.959 5.018 39.262 1.00 61.84 205 LYS A C 1
ATOM 1578 O O . LYS A 1 205 ? -33.025 4.760 38.708 1.00 61.84 205 LYS A O 1
ATOM 1583 N N . GLN A 1 206 ? -31.726 4.670 40.526 1.00 52.66 206 GLN A N 1
ATOM 1584 C CA . GLN A 1 206 ? -32.811 4.214 41.386 1.00 52.66 206 GLN A CA 1
ATOM 1585 C C . GLN A 1 206 ? -33.771 5.387 41.614 1.00 52.66 206 GLN A C 1
ATOM 1587 O O . GLN A 1 206 ? -33.398 6.406 42.198 1.00 52.66 206 GLN A O 1
ATOM 1592 N N . ARG A 1 207 ? -35.031 5.252 41.180 1.00 48.53 207 ARG A N 1
ATOM 1593 C CA . ARG A 1 207 ? -36.114 6.084 41.719 1.00 48.53 207 ARG A CA 1
ATOM 1594 C C . ARG A 1 207 ? -36.202 5.768 43.209 1.00 48.53 207 ARG A C 1
ATOM 1596 O O . ARG A 1 207 ? -36.638 4.678 43.573 1.00 48.53 207 ARG A O 1
ATOM 1603 N N . ARG A 1 208 ? -35.804 6.708 44.072 1.00 54.28 208 ARG A N 1
ATOM 1604 C CA . ARG A 1 208 ? -36.148 6.657 45.498 1.00 54.28 208 ARG A CA 1
ATOM 1605 C C . ARG A 1 208 ? -37.675 6.563 45.588 1.00 54.28 208 ARG A C 1
ATOM 1607 O O . ARG A 1 208 ? -38.360 7.537 45.287 1.00 54.28 208 ARG A O 1
ATOM 1614 N N . LYS A 1 209 ? -38.222 5.398 45.954 1.00 48.56 209 LYS A N 1
ATOM 1615 C CA . LYS A 1 209 ? -39.604 5.322 46.446 1.00 48.56 209 LYS A CA 1
ATOM 1616 C C . LYS A 1 209 ? -39.637 6.204 47.695 1.00 48.56 209 LYS A C 1
ATOM 1618 O O . LYS A 1 209 ? -38.896 5.933 48.637 1.00 48.56 209 LYS A O 1
ATOM 1623 N N . GLY A 1 210 ? -40.387 7.305 47.656 1.00 49.09 210 GLY A N 1
ATOM 1624 C CA . GLY A 1 210 ? -40.527 8.196 48.805 1.00 49.09 210 GLY A CA 1
ATOM 1625 C C . GLY A 1 210 ? -40.969 7.389 50.024 1.00 49.09 210 GLY A C 1
ATOM 1626 O O . GLY A 1 210 ? -41.931 6.628 49.938 1.00 49.09 210 GLY A O 1
ATOM 1627 N N . LYS A 1 211 ? -40.244 7.513 51.140 1.00 51.09 211 LYS A N 1
ATOM 1628 C CA . LYS A 1 211 ? -40.749 7.068 52.442 1.00 51.09 211 LYS A CA 1
ATOM 1629 C C . LYS A 1 211 ? -42.021 7.871 52.714 1.00 51.09 211 LYS A C 1
ATOM 1631 O O . LYS A 1 211 ? -41.952 9.098 52.724 1.00 51.09 211 LYS A O 1
ATOM 1636 N N . LEU A 1 212 ? -43.156 7.197 52.917 1.00 55.59 212 LEU A N 1
ATOM 1637 C CA . LEU A 1 212 ? -44.311 7.842 53.540 1.00 55.59 212 LEU A CA 1
ATOM 1638 C C . LEU A 1 212 ? -43.843 8.393 54.900 1.00 55.59 212 LEU A C 1
ATOM 1640 O O . LEU A 1 212 ? -43.193 7.645 55.640 1.00 55.59 212 LEU A O 1
ATOM 1644 N N . PRO A 1 213 ? -44.109 9.666 55.235 1.00 48.75 213 PRO A N 1
ATOM 1645 C CA . PRO A 1 213 ? -43.809 10.167 56.566 1.00 48.75 213 PRO A CA 1
ATOM 1646 C C . PRO A 1 213 ? -44.652 9.397 57.590 1.00 48.75 213 PRO A C 1
ATOM 1648 O O . PRO A 1 213 ? -45.852 9.198 57.404 1.00 48.75 213 PRO A O 1
ATOM 1651 N N . SER A 1 214 ? -44.005 8.934 58.660 1.00 55.94 214 SER A N 1
ATOM 1652 C CA . SER A 1 214 ? -44.679 8.372 59.830 1.00 55.94 214 SER A CA 1
ATOM 1653 C C . SER A 1 214 ? -45.632 9.417 60.421 1.00 55.94 214 SER A C 1
ATOM 1655 O O . SER A 1 214 ? -45.208 10.568 60.561 1.00 55.94 214 SER A O 1
ATOM 1657 N N . PRO A 1 215 ? -46.870 9.064 60.806 1.00 53.31 215 PRO A N 1
ATOM 1658 C CA . PRO A 1 215 ? -47.747 10.011 61.474 1.00 53.31 215 PRO A CA 1
ATOM 1659 C C . PRO A 1 215 ? -47.157 10.342 62.848 1.00 53.31 215 PRO A C 1
ATOM 1661 O O . PRO A 1 215 ? -47.091 9.496 63.737 1.00 53.31 215 PRO A O 1
ATOM 1664 N N . SER A 1 216 ? -46.690 11.579 63.008 1.00 54.09 216 SER A N 1
ATOM 1665 C CA . SER A 1 216 ? -46.387 12.149 64.314 1.00 54.09 216 SER A CA 1
ATOM 1666 C C . SER A 1 216 ? -47.707 12.381 65.041 1.00 54.09 216 SER A C 1
ATOM 1668 O O . SER A 1 216 ? -48.469 13.277 64.674 1.00 54.09 216 SER A O 1
ATOM 1670 N N . PHE A 1 217 ? -47.984 11.578 66.063 1.00 51.66 217 PHE A N 1
ATOM 1671 C CA . PHE A 1 217 ? -49.019 11.898 67.035 1.00 51.66 217 PHE A CA 1
ATOM 1672 C C . PHE A 1 217 ? -48.459 12.997 67.943 1.00 51.66 217 PHE A C 1
ATOM 1674 O O . PHE A 1 217 ? -47.535 12.753 68.716 1.00 51.66 217 PHE A O 1
ATOM 1681 N N . CYS A 1 218 ? -48.959 14.222 67.795 1.00 43.00 218 CYS A N 1
ATOM 1682 C CA . CYS A 1 218 ? -48.674 15.316 68.714 1.00 43.00 218 CYS A CA 1
ATOM 1683 C C . CYS A 1 218 ? -50.011 15.803 69.273 1.00 43.00 218 CYS A C 1
ATOM 1685 O O . CYS A 1 218 ? -50.763 16.505 68.598 1.00 43.00 218 CYS A O 1
ATOM 1687 N N . GLU A 1 219 ? -50.331 15.367 70.491 1.00 47.91 219 GLU A N 1
ATOM 1688 C CA . GLU A 1 219 ? -51.394 15.961 71.293 1.00 47.91 219 GLU A CA 1
ATOM 1689 C C . GLU A 1 219 ? -51.007 17.388 71.685 1.00 47.91 219 GLU A C 1
ATOM 1691 O O . GLU A 1 219 ? -49.901 17.616 72.179 1.00 47.91 219 GLU A O 1
ATOM 1696 N N . ARG A 1 220 ? -51.949 18.324 71.517 1.00 43.31 220 ARG A N 1
ATOM 1697 C CA . ARG A 1 220 ? -52.329 19.358 72.501 1.00 43.31 220 ARG A CA 1
ATOM 1698 C C . ARG A 1 220 ? -53.336 20.316 71.866 1.00 43.31 220 ARG A C 1
ATOM 1700 O O . ARG A 1 220 ? -52.963 21.194 71.099 1.00 43.31 220 ARG A O 1
ATOM 1707 N N . PHE A 1 221 ? -54.595 20.212 72.280 1.00 44.22 221 PHE A N 1
ATOM 1708 C CA . PHE A 1 221 ? -55.451 21.388 72.402 1.00 44.22 221 PHE A CA 1
ATOM 1709 C C . PHE A 1 221 ? -55.690 21.619 73.890 1.00 44.22 221 PHE A C 1
ATOM 1711 O O . PHE A 1 221 ? -56.354 20.831 74.557 1.00 44.22 221 PHE A O 1
ATOM 1718 N N . VAL A 1 222 ? -55.102 22.694 74.412 1.00 44.88 222 VAL A N 1
ATOM 1719 C CA . VAL A 1 222 ? -55.441 23.252 75.719 1.00 44.88 222 VAL A CA 1
ATOM 1720 C C . VAL A 1 222 ? -56.189 24.559 75.47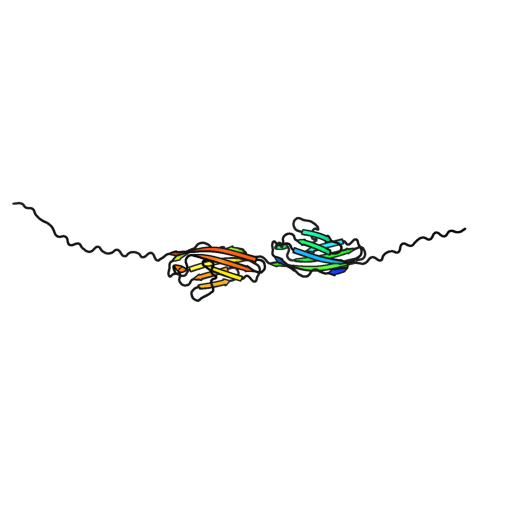3 1.00 44.88 222 VAL A C 1
ATOM 1722 O O . VAL A 1 222 ? -55.607 25.510 74.970 1.00 44.88 222 VAL A O 1
ATOM 1725 N N . SER A 1 223 ? -57.459 24.543 75.888 1.00 45.91 223 SER A N 1
ATOM 1726 C CA . SER A 1 223 ? -58.219 25.602 76.573 1.00 45.91 223 SER A CA 1
ATOM 1727 C C . SER A 1 223 ? -58.497 26.939 75.867 1.00 45.91 223 SER A C 1
ATOM 1729 O O . SER A 1 223 ? -57.582 27.706 75.601 1.00 45.91 223 SER A O 1
ATOM 1731 N N . MET A 1 224 ? -59.783 27.307 75.749 1.00 38.94 224 MET A N 1
ATOM 1732 C CA . MET A 1 224 ? -60.403 28.309 76.642 1.00 38.94 224 MET A CA 1
ATOM 1733 C C . MET A 1 224 ? -61.876 28.606 76.289 1.00 38.94 224 MET A C 1
ATOM 1735 O O . MET A 1 224 ? -62.166 29.100 75.210 1.00 38.94 224 MET A O 1
ATOM 1739 N N . LYS A 1 225 ? -62.743 28.348 77.284 1.00 44.66 225 LYS A N 1
ATOM 1740 C CA . LYS A 1 225 ? -63.815 29.194 77.864 1.00 44.66 225 LYS A CA 1
ATOM 1741 C C . LYS A 1 225 ? -64.814 29.934 76.947 1.00 44.66 225 LYS A C 1
ATOM 1743 O O . LYS A 1 225 ? -64.407 30.682 76.073 1.00 44.66 225 LYS A O 1
ATOM 1748 N N . LEU A 1 226 ? -66.092 29.946 77.353 1.00 40.62 226 LEU A N 1
ATOM 1749 C CA . LEU A 1 226 ? -66.745 31.090 78.032 1.00 40.62 226 LEU A CA 1
ATOM 1750 C C . LEU A 1 226 ? -68.231 30.795 78.353 1.00 40.62 226 LEU A C 1
ATOM 1752 O O . LEU A 1 226 ? -68.931 30.270 77.498 1.00 40.62 226 LEU A O 1
ATOM 1756 N N . PHE A 1 227 ? -68.606 31.186 79.582 1.00 47.25 227 PHE A N 1
ATOM 1757 C CA . PHE A 1 227 ? -69.923 31.419 80.212 1.00 47.25 227 PHE A CA 1
ATOM 1758 C C . PHE A 1 227 ? -71.043 30.375 80.114 1.00 47.25 227 PHE A C 1
ATOM 1760 O O . PHE A 1 227 ? -71.618 30.178 79.026 1.00 47.25 227 PHE A O 1
#

Organism: Xiphophorus maculatus (NCBI:txid8083)

Sequence (227 aa):
NMKHRYRSKKASSQKLPPVFQTKPDNQTVYVGKRALIQCVIAGSAPLNVVWLKDHQLVPSMSEHYQTFCEKNKHTLEIKTLQAADRGLYVCRASNNVGMAECSMELHKLIPPSFIKKLNDTHFVVGRPGEMECKATGSSPLTISWFHNGREIKSSPSCNISSTDNNHRLQISTVSMSDSGKYTCKAVNAAGASETSASFNVTGHKQRRKGKLPSPSFCERFVSMKLF

Secondary structure (DSSP, 8-state):
------------PPP---EEEEPPPPEEEETTS-EEEEEEEESSSSPEEEEEETTEEPPSBSSSEEEEEETTEEEEEESS--GGG-EEEEEEEE-SS-EEEEEEEEEEEPPPEEEE----EEEETTS-EEEEEEEE-SSS-EEEEEETTEEE--BTTEEEEEETTEEEEEESS--GGG-EEEEEEEEETTEEEEEEEEEEEE-------PPPPP-------------